Protein AF-A0A1G4TNM0-F1 (afdb_monomer)

pLDDT: mean 85.77, std 13.78, range [38.12, 98.06]

Sequence (198 aa):
MDKIFLDGAESSPVAKNKGANWKVPIIIAYLITASIAATLFYMYINLQTQLSQSAAELNEIKEKVSSIDFEKIQKNQKGLQEDN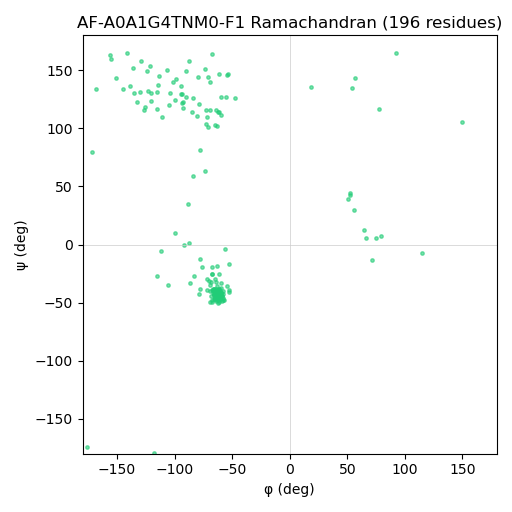MLAKLQHEIEGGVVTNDFVVQKIKLYFLDGKMSGTIDLSAQPELTVKYNGQGKFDIQDRELKGMIEDILKEVSKVYADLPLGRFPSWDKTEFKITVKNYEVATYTNSSLKLKGE

Solvent-accessible surface area (backbone atoms only — not comparable to full-atom values): 11379 Å² total; per-residue (Å²): 132,89,78,92,86,82,89,84,86,86,75,80,87,77,80,80,76,74,77,78,64,73,65,56,63,54,54,52,51,50,52,52,52,51,52,52,51,52,51,53,50,52,52,51,54,52,49,54,49,53,52,53,51,52,51,50,52,49,48,53,51,50,51,55,58,70,68,55,58,61,67,58,51,52,51,49,55,51,51,53,50,52,52,50,52,51,53,50,54,32,56,58,37,36,70,61,38,71,52,89,48,36,30,30,63,40,53,49,77,46,79,53,98,86,29,43,33,36,38,41,29,34,38,61,27,77,82,46,44,78,34,51,75,53,88,42,41,58,78,64,54,69,70,56,54,50,50,56,51,51,53,45,49,52,53,50,50,48,61,59,65,74,44,94,50,92,86,58,68,59,78,52,62,28,39,36,42,31,20,36,87,81,22,69,37,31,40,36,44,67,79,40,79,44,53,68,89,113

Radius of gyration: 49.75 Å; Cα contacts (8 Å, |Δi|>4): 196; chains: 1; bounding box: 108×56×150 Å

Foldseek 3Di:
DDDDDDDDDDDDDDDPDPPDDPVVVVVVVVVVVVVVVVVVVVVVVVVVVVVVVVVVVVVVVVVVVVPDPVVVVVVVVVVVVVVVLQVVLQVCQQQPQDDQFWHQPGKDWDDDPQAIEIEGEIETDPVQVVQDPDLLDGVDDPVVVQVVVVVSVVSSLVSVVPDPPVPHDRPLQYWYFYHYVNRGQWIAHNNDIDGDPD

Secondary structure (DSSP, 8-state):
---------PPP---------THHHHHHHHHHHHHHHHHHHHHHHHHHHHHHHHHHHHHHHHHHHHH--HHHHHHHHHHHHHHHHHHHHHHHHTTT-B-SSEEEEEEEEEEETTEEEEEEEEEEPHHHHTTEEETTEESS-HHHHHHHHHHHHHHHHHHHHHS--TTSPPGGG-EEEEEETTEEEEEEETTEEEETT-

Mean predicted aligned error: 12.86 Å

Structure (mmCIF, N/CA/C/O backbone):
data_AF-A0A1G4TNM0-F1
#
_entry.id   AF-A0A1G4TNM0-F1
#
loop_
_atom_site.group_PDB
_atom_site.id
_atom_site.type_symbol
_atom_site.label_atom_id
_atom_site.label_alt_id
_atom_site.label_comp_id
_atom_site.label_asym_id
_atom_site.label_entity_id
_atom_site.label_seq_id
_atom_site.pdbx_PDB_ins_code
_atom_site.Cartn_x
_atom_site.Cartn_y
_atom_site.Cartn_z
_atom_site.occupancy
_atom_site.B_iso_or_equiv
_atom_site.auth_seq_id
_atom_site.auth_comp_id
_atom_site.auth_asym_id
_atom_site.auth_atom_id
_atom_site.pdbx_PDB_model_num
ATOM 1 N N . MET A 1 1 ? 81.011 -44.723 -122.914 1.00 38.12 1 MET A N 1
ATOM 2 C CA . MET A 1 1 ? 81.278 -43.273 -122.870 1.00 38.12 1 MET A CA 1
ATOM 3 C C . MET A 1 1 ? 80.112 -42.617 -122.159 1.00 38.12 1 MET A C 1
ATOM 5 O O . MET A 1 1 ? 79.001 -42.849 -122.607 1.00 38.12 1 MET A O 1
ATOM 9 N N . ASP A 1 2 ? 80.429 -41.881 -121.085 1.00 40.00 2 ASP A N 1
ATOM 10 C CA . ASP A 1 2 ? 79.750 -40.696 -120.517 1.00 40.00 2 ASP A CA 1
ATOM 11 C C . ASP A 1 2 ? 78.260 -40.782 -120.110 1.00 40.00 2 ASP A C 1
ATOM 13 O O . ASP A 1 2 ? 77.460 -41.379 -120.808 1.00 40.00 2 ASP A O 1
ATOM 17 N N . LYS A 1 3 ? 77.733 -40.165 -119.039 1.00 42.84 3 LYS A N 1
ATOM 18 C CA . LYS A 1 3 ? 78.211 -39.346 -117.904 1.00 42.84 3 LYS A CA 1
ATOM 19 C C . LYS A 1 3 ? 77.028 -39.230 -116.903 1.00 42.84 3 LYS A C 1
ATOM 21 O O . LYS A 1 3 ? 75.906 -38.989 -117.324 1.00 42.84 3 LYS A O 1
ATOM 26 N N . ILE A 1 4 ? 77.311 -39.446 -115.615 1.00 48.91 4 ILE A N 1
ATOM 27 C CA . ILE A 1 4 ? 76.978 -38.679 -114.383 1.00 48.91 4 ILE A CA 1
ATOM 28 C C . ILE A 1 4 ? 75.820 -37.639 -114.412 1.00 48.91 4 ILE A C 1
ATOM 30 O O . ILE A 1 4 ? 75.817 -36.791 -115.297 1.00 48.91 4 ILE A O 1
ATOM 34 N N . PHE A 1 5 ? 74.966 -37.651 -113.361 1.00 45.28 5 PHE A N 1
ATOM 35 C CA . PHE A 1 5 ? 74.454 -36.547 -112.476 1.00 45.28 5 PHE A CA 1
ATOM 36 C C . PHE A 1 5 ? 73.017 -36.872 -111.975 1.00 45.28 5 PHE A C 1
ATOM 38 O O . PHE A 1 5 ? 72.117 -37.026 -112.788 1.00 45.28 5 PHE A O 1
ATOM 45 N N . LEU A 1 6 ? 72.795 -37.273 -110.711 1.00 45.72 6 LEU A N 1
ATOM 46 C CA . LEU A 1 6 ? 72.653 -36.519 -109.437 1.00 45.72 6 LEU A CA 1
ATOM 47 C C . LEU A 1 6 ? 71.291 -35.821 -109.215 1.00 45.72 6 LEU A C 1
ATOM 49 O O . LEU A 1 6 ? 70.960 -34.868 -109.906 1.00 45.72 6 LEU A O 1
ATOM 53 N N . ASP A 1 7 ? 70.620 -36.308 -108.161 1.00 49.44 7 ASP A N 1
ATOM 54 C CA . ASP A 1 7 ? 69.794 -35.643 -107.136 1.00 49.44 7 ASP A CA 1
ATOM 55 C C . ASP A 1 7 ? 68.605 -34.730 -107.481 1.00 49.44 7 ASP A C 1
ATOM 57 O O . ASP A 1 7 ? 68.690 -33.767 -108.236 1.00 49.44 7 ASP A O 1
ATOM 61 N N . GLY A 1 8 ? 67.511 -34.962 -106.746 1.00 42.38 8 GLY A N 1
ATOM 62 C CA . GLY A 1 8 ? 66.361 -34.065 -106.652 1.00 42.38 8 GLY A CA 1
ATOM 63 C C . GLY A 1 8 ? 65.363 -34.516 -105.584 1.00 42.38 8 GLY A C 1
ATOM 64 O O . GLY A 1 8 ? 64.355 -35.136 -105.900 1.00 42.38 8 GLY A O 1
ATOM 65 N N . ALA A 1 9 ? 65.656 -34.222 -104.314 1.00 51.16 9 ALA A N 1
ATOM 66 C CA . ALA A 1 9 ? 64.731 -34.382 -103.194 1.00 51.16 9 ALA A CA 1
ATOM 67 C C . ALA A 1 9 ? 63.631 -33.302 -103.242 1.00 51.16 9 ALA A C 1
ATOM 69 O O . ALA A 1 9 ? 63.917 -32.114 -103.084 1.00 51.16 9 ALA A O 1
ATOM 70 N N . GLU A 1 10 ? 62.371 -33.702 -103.423 1.00 47.69 10 GLU A N 1
ATOM 71 C CA . GLU A 1 10 ? 61.222 -32.811 -103.237 1.00 47.69 10 GLU A CA 1
ATOM 72 C C . GLU A 1 10 ? 60.908 -32.657 -101.743 1.00 47.69 10 GLU A C 1
ATOM 74 O O . GLU A 1 10 ? 60.658 -33.620 -101.018 1.00 47.69 10 GLU A O 1
ATOM 79 N N . SER A 1 11 ? 60.955 -31.409 -101.281 1.00 50.31 11 SER A N 1
ATOM 80 C CA . SER A 1 11 ? 60.668 -30.994 -99.911 1.00 50.31 11 SER A CA 1
ATOM 81 C C . SER A 1 11 ? 59.206 -30.561 -99.769 1.00 50.31 11 SER A C 1
ATOM 83 O O . SER A 1 11 ? 58.667 -29.832 -100.602 1.00 50.31 11 SER A O 1
ATOM 85 N N . SER A 1 12 ? 58.566 -31.008 -98.685 1.00 48.88 12 SER A N 1
ATOM 86 C CA . SER A 1 12 ? 57.203 -30.639 -98.286 1.00 48.88 12 SER A CA 1
ATOM 87 C C . SER A 1 12 ? 57.005 -29.119 -98.166 1.00 48.88 12 SER A C 1
ATOM 89 O O . SER A 1 12 ? 57.904 -28.416 -97.693 1.00 48.88 12 SER A O 1
ATOM 91 N N . PRO A 1 13 ? 55.813 -28.586 -98.496 1.00 49.81 13 PRO A N 1
ATOM 92 C CA . PRO A 1 13 ? 55.550 -27.158 -98.406 1.00 49.81 13 PRO A CA 1
ATOM 93 C C . PRO A 1 13 ? 55.507 -26.701 -96.943 1.00 49.81 13 PRO A C 1
ATOM 95 O O . PRO A 1 13 ? 54.626 -27.067 -96.164 1.00 49.81 13 PRO A O 1
ATOM 98 N N . VAL A 1 14 ? 56.465 -25.848 -96.589 1.00 55.84 14 VAL A N 1
ATOM 99 C CA . VAL A 1 14 ? 56.505 -25.092 -95.336 1.00 55.84 14 VAL A CA 1
ATOM 100 C C . VAL A 1 14 ? 55.290 -24.161 -95.284 1.00 55.84 14 VAL A C 1
ATOM 102 O O . VAL A 1 14 ? 55.170 -23.221 -96.074 1.00 55.84 14 VAL A O 1
ATOM 105 N N . ALA A 1 15 ? 54.381 -24.412 -94.340 1.00 56.53 15 ALA A N 1
ATOM 106 C CA . ALA A 1 15 ? 53.265 -23.524 -94.048 1.00 56.53 15 ALA A CA 1
ATOM 107 C C . ALA A 1 15 ? 53.802 -22.147 -93.619 1.00 56.53 15 ALA A C 1
ATOM 109 O O . ALA A 1 15 ? 54.404 -21.994 -92.555 1.00 56.53 15 ALA A O 1
ATOM 110 N N . LYS A 1 16 ? 53.594 -21.129 -94.462 1.00 51.06 16 LYS A N 1
ATOM 111 C CA . LYS A 1 16 ? 53.912 -19.732 -94.148 1.00 51.06 16 LYS A CA 1
ATOM 112 C C . LYS A 1 16 ? 53.048 -19.273 -92.972 1.00 51.06 16 LYS A C 1
ATOM 114 O O . LYS A 1 16 ? 51.873 -18.952 -93.145 1.00 51.06 16 LYS A O 1
ATOM 119 N N . ASN A 1 17 ? 53.644 -19.229 -91.785 1.00 56.50 17 ASN A N 1
ATOM 120 C CA . ASN A 1 17 ? 53.042 -18.656 -90.590 1.00 56.50 17 ASN A CA 1
ATOM 121 C C . ASN A 1 17 ? 52.862 -17.143 -90.820 1.00 56.50 17 ASN A C 1
ATOM 123 O O . ASN A 1 17 ? 53.833 -16.385 -90.830 1.00 56.50 17 ASN A O 1
ATOM 127 N N . LYS A 1 18 ? 51.630 -16.702 -91.110 1.00 58.16 18 LYS A N 1
ATOM 128 C CA . LYS A 1 18 ? 51.302 -15.275 -91.237 1.00 58.16 18 LYS A CA 1
ATOM 129 C C . LYS A 1 18 ? 51.531 -14.638 -89.866 1.00 58.16 18 LYS A C 1
ATOM 131 O O . LYS A 1 18 ? 50.861 -15.015 -88.911 1.00 58.16 18 LYS A O 1
ATOM 136 N N . GLY A 1 19 ? 52.493 -13.717 -89.772 1.00 56.84 19 GLY A N 1
ATOM 137 C CA . GLY A 1 19 ? 52.890 -13.078 -88.516 1.00 56.84 19 GLY A CA 1
ATOM 138 C C . GLY A 1 19 ? 51.683 -12.595 -87.712 1.00 56.84 19 GLY A C 1
ATOM 139 O O . GLY A 1 19 ? 50.827 -11.879 -88.235 1.00 56.84 19 GLY A O 1
ATOM 140 N N . ALA A 1 20 ? 51.601 -13.026 -86.453 1.00 62.31 20 ALA A N 1
ATOM 141 C CA . ALA A 1 20 ? 50.523 -12.653 -85.550 1.00 62.31 20 ALA A CA 1
ATOM 142 C C . ALA A 1 20 ? 50.429 -11.120 -85.443 1.00 62.31 20 ALA A C 1
ATOM 144 O O . ALA A 1 20 ? 51.416 -10.435 -85.173 1.00 62.31 20 ALA A O 1
ATOM 145 N N . ASN A 1 21 ? 49.235 -10.573 -85.680 1.00 73.94 21 ASN A N 1
ATOM 146 C CA . ASN A 1 21 ? 48.993 -9.134 -85.645 1.00 73.94 21 ASN A CA 1
ATOM 147 C C . ASN A 1 21 ? 49.049 -8.639 -84.191 1.00 73.94 21 ASN A C 1
ATOM 149 O O . ASN A 1 21 ? 48.087 -8.791 -83.441 1.00 73.94 21 ASN A O 1
ATOM 153 N N . TRP A 1 22 ? 50.175 -8.033 -83.810 1.00 75.31 22 TRP A N 1
ATOM 154 C CA . TRP A 1 22 ? 50.478 -7.514 -82.468 1.00 75.31 22 TRP A CA 1
ATOM 155 C C . TRP A 1 22 ? 49.421 -6.550 -81.895 1.00 75.31 22 TRP A C 1
ATOM 157 O O . TRP A 1 22 ? 49.371 -6.337 -80.687 1.00 75.31 22 TRP A O 1
ATOM 167 N N . LYS A 1 23 ? 48.535 -6.003 -82.737 1.00 76.25 23 LYS A N 1
ATOM 168 C CA . LYS A 1 23 ? 47.413 -5.155 -82.311 1.00 76.25 23 LYS A CA 1
ATOM 169 C C . LYS A 1 23 ? 46.318 -5.936 -81.575 1.00 76.25 23 LYS A C 1
ATOM 171 O O . LYS A 1 23 ? 45.683 -5.391 -80.680 1.00 76.25 23 LYS A O 1
ATOM 176 N N . VAL A 1 24 ? 46.109 -7.207 -81.921 1.00 77.62 24 VAL A N 1
ATOM 177 C CA . VAL A 1 24 ? 45.076 -8.069 -81.319 1.00 77.62 24 VAL A CA 1
ATOM 178 C C . VAL A 1 24 ? 45.298 -8.295 -79.813 1.00 77.62 24 VAL A C 1
ATOM 180 O O . VAL A 1 24 ? 44.367 -8.033 -79.053 1.00 77.62 24 VAL A O 1
ATOM 183 N N . PRO A 1 25 ? 46.491 -8.699 -79.326 1.00 80.62 25 PRO A N 1
ATOM 184 C CA . PRO A 1 25 ? 46.715 -8.874 -77.889 1.00 80.62 25 PRO A CA 1
ATOM 185 C C . PRO A 1 25 ? 46.614 -7.564 -77.091 1.00 80.62 25 PRO A C 1
ATOM 187 O O . PRO A 1 25 ? 46.176 -7.597 -75.946 1.00 80.62 25 PRO A O 1
ATOM 190 N N . ILE A 1 26 ? 46.942 -6.410 -77.686 1.00 82.75 26 ILE A N 1
ATOM 191 C CA . ILE A 1 26 ? 46.792 -5.098 -77.029 1.00 82.75 26 ILE A CA 1
ATOM 192 C C . ILE A 1 26 ? 45.316 -4.744 -76.836 1.00 82.75 26 ILE A C 1
ATOM 194 O O . ILE A 1 26 ? 44.927 -4.302 -75.757 1.00 82.75 26 ILE A O 1
ATOM 198 N N . ILE A 1 27 ? 44.485 -4.971 -77.856 1.00 83.00 27 ILE A N 1
ATOM 199 C CA . ILE A 1 27 ? 43.038 -4.741 -77.763 1.00 83.00 27 ILE A CA 1
ATOM 200 C C . ILE A 1 27 ? 42.423 -5.663 -76.701 1.00 83.00 27 ILE A C 1
ATOM 202 O O . ILE A 1 27 ? 41.635 -5.205 -75.879 1.00 83.00 27 ILE A O 1
ATOM 206 N N . ILE A 1 28 ? 42.823 -6.938 -76.665 1.00 82.69 28 ILE A N 1
ATOM 207 C CA . ILE A 1 28 ? 42.358 -7.895 -75.648 1.00 82.69 28 ILE A CA 1
ATOM 208 C C . ILE A 1 28 ? 42.784 -7.452 -74.241 1.00 82.69 28 ILE A C 1
ATOM 210 O O . ILE A 1 28 ? 41.954 -7.435 -73.334 1.00 82.69 28 ILE A O 1
ATOM 214 N N . ALA A 1 29 ? 44.041 -7.038 -74.056 1.00 83.62 29 ALA A N 1
ATOM 215 C CA . ALA A 1 29 ? 44.525 -6.534 -72.772 1.00 83.62 29 ALA A CA 1
ATOM 216 C C . ALA A 1 29 ? 43.741 -5.294 -72.309 1.00 83.62 29 ALA A C 1
ATOM 218 O O . ALA A 1 29 ? 43.381 -5.208 -71.138 1.00 83.62 29 ALA A O 1
ATOM 219 N N . TYR A 1 30 ? 43.416 -4.376 -73.226 1.00 88.56 30 TYR A N 1
ATOM 220 C CA . TYR A 1 30 ? 42.615 -3.186 -72.928 1.00 88.56 30 TYR A CA 1
ATOM 221 C C . TYR A 1 30 ? 41.172 -3.527 -72.527 1.00 88.56 30 TYR A C 1
ATOM 223 O O . TYR A 1 30 ? 40.623 -2.936 -71.601 1.00 88.56 30 TYR A O 1
ATOM 231 N N . LEU A 1 31 ? 40.550 -4.507 -73.186 1.00 86.31 31 LEU A N 1
ATOM 232 C CA . LEU A 1 31 ? 39.198 -4.956 -72.837 1.00 86.31 31 LEU A CA 1
ATOM 233 C C . LEU A 1 31 ? 39.157 -5.639 -71.463 1.00 86.31 31 LEU A C 1
ATOM 235 O O . LEU A 1 31 ? 38.231 -5.400 -70.688 1.00 86.31 31 LEU A O 1
ATOM 239 N N . ILE A 1 32 ? 40.173 -6.441 -71.133 1.00 87.94 32 ILE A N 1
ATOM 240 C CA . ILE A 1 32 ? 40.284 -7.090 -69.819 1.00 87.94 32 ILE A CA 1
ATOM 241 C C . ILE A 1 32 ? 40.458 -6.038 -68.718 1.00 87.94 32 ILE A C 1
ATOM 243 O O . ILE A 1 32 ? 39.745 -6.081 -67.715 1.00 87.94 32 ILE A O 1
ATOM 247 N N . THR A 1 33 ? 41.353 -5.063 -68.898 1.00 85.19 33 THR A N 1
ATOM 248 C CA . THR A 1 33 ? 41.569 -4.012 -67.890 1.00 85.19 33 THR A CA 1
ATOM 249 C C . THR A 1 33 ? 40.352 -3.102 -67.735 1.00 85.19 33 THR A C 1
ATOM 251 O O . THR A 1 33 ? 39.988 -2.783 -66.603 1.00 85.19 33 THR A O 1
ATOM 254 N N . ALA A 1 34 ? 39.664 -2.754 -68.827 1.00 88.44 34 ALA A N 1
ATOM 255 C CA . ALA A 1 34 ? 38.413 -1.997 -68.777 1.00 88.44 34 ALA A CA 1
ATOM 256 C C . ALA A 1 34 ? 37.301 -2.761 -68.034 1.00 88.44 34 ALA A C 1
ATOM 258 O O . ALA A 1 34 ? 36.595 -2.174 -67.214 1.00 88.44 34 ALA A O 1
ATOM 259 N N . SER A 1 35 ? 37.178 -4.076 -68.253 1.00 90.12 35 SER A N 1
ATOM 260 C CA . SER A 1 35 ? 36.208 -4.925 -67.546 1.00 90.12 35 SER A CA 1
ATOM 261 C C . SER A 1 35 ? 36.502 -5.019 -66.045 1.00 90.12 35 SER A C 1
ATOM 263 O O . SER A 1 35 ? 35.580 -4.957 -65.227 1.00 90.12 35 SER A O 1
ATOM 265 N N . ILE A 1 36 ? 37.778 -5.145 -65.663 1.00 90.31 36 ILE A N 1
ATOM 266 C CA . ILE A 1 36 ? 38.198 -5.154 -64.253 1.00 90.31 36 ILE A CA 1
ATOM 267 C C . ILE A 1 36 ? 37.896 -3.795 -63.608 1.00 90.31 36 ILE A C 1
ATOM 269 O O . ILE A 1 36 ? 37.302 -3.748 -62.532 1.00 90.31 36 ILE A O 1
ATOM 273 N N . ALA A 1 37 ? 38.230 -2.690 -64.281 1.00 88.69 37 ALA A N 1
ATOM 274 C CA . ALA A 1 37 ? 37.966 -1.340 -63.786 1.00 88.69 37 ALA A CA 1
ATOM 275 C C . ALA A 1 37 ? 36.464 -1.071 -63.592 1.00 88.69 37 ALA A C 1
ATOM 277 O O . ALA A 1 37 ? 36.066 -0.554 -62.549 1.00 88.69 37 ALA A O 1
ATOM 278 N N . ALA A 1 38 ? 35.621 -1.476 -64.547 1.00 89.06 38 ALA A N 1
ATOM 279 C CA . ALA A 1 38 ? 34.169 -1.345 -64.438 1.00 89.06 38 ALA A CA 1
ATOM 280 C C . ALA A 1 38 ? 33.603 -2.154 -63.259 1.00 89.06 38 ALA A C 1
ATOM 282 O O . ALA A 1 38 ? 32.751 -1.662 -62.520 1.00 89.06 38 ALA A O 1
ATOM 283 N N . THR A 1 39 ? 34.119 -3.368 -63.040 1.00 89.31 39 THR A N 1
ATOM 284 C CA . THR A 1 39 ? 33.709 -4.222 -61.915 1.00 89.31 39 THR A CA 1
ATOM 285 C C . THR A 1 39 ? 34.084 -3.589 -60.573 1.00 89.31 39 THR A C 1
ATOM 287 O O . THR A 1 39 ? 33.246 -3.511 -59.676 1.00 89.31 39 THR A O 1
ATOM 290 N N . LEU A 1 40 ? 35.311 -3.073 -60.444 1.00 90.06 40 LEU A N 1
ATOM 291 C CA . LEU A 1 40 ? 35.766 -2.376 -59.236 1.00 90.06 40 LEU A CA 1
ATOM 292 C C . LEU A 1 40 ? 34.962 -1.097 -58.972 1.00 90.06 40 LEU A C 1
ATOM 294 O O . LEU A 1 40 ? 34.618 -0.814 -57.827 1.00 90.06 40 LEU A O 1
ATOM 298 N N . PHE A 1 41 ? 34.616 -0.348 -60.021 1.00 91.88 41 PHE A N 1
ATOM 299 C CA . PHE A 1 41 ? 33.791 0.852 -59.902 1.00 91.88 41 PHE A CA 1
ATOM 300 C C . PHE A 1 41 ? 32.361 0.530 -59.449 1.00 91.88 41 PHE A C 1
ATOM 302 O O . PHE A 1 41 ? 31.837 1.183 -58.547 1.00 91.88 41 PHE A O 1
ATOM 309 N N . TYR A 1 42 ? 31.747 -0.518 -60.006 1.00 92.62 42 TYR A N 1
ATOM 310 C CA . TYR A 1 42 ? 30.433 -0.988 -59.563 1.00 92.62 42 TYR A CA 1
ATOM 311 C C . TYR A 1 42 ? 30.459 -1.459 -58.102 1.00 92.62 42 TYR A C 1
ATOM 313 O O . TYR A 1 42 ? 29.592 -1.082 -57.314 1.00 92.62 42 TYR A O 1
ATOM 321 N N . MET A 1 43 ? 31.485 -2.225 -57.713 1.00 91.19 43 MET A N 1
ATOM 322 C CA . MET A 1 43 ? 31.686 -2.639 -56.320 1.00 91.19 43 MET A CA 1
ATOM 323 C C . MET A 1 43 ? 31.839 -1.434 -55.387 1.00 91.19 43 MET A C 1
ATOM 325 O O . MET A 1 43 ? 31.237 -1.420 -54.316 1.00 91.19 43 MET A O 1
ATOM 329 N N . TYR A 1 44 ? 32.585 -0.408 -55.801 1.00 92.69 44 TYR A N 1
ATOM 330 C CA . TYR A 1 44 ? 32.746 0.826 -55.035 1.00 92.69 44 TYR A CA 1
ATOM 331 C C . TYR A 1 44 ? 31.414 1.566 -54.832 1.00 92.69 44 TYR A C 1
ATOM 333 O O . TYR A 1 44 ? 31.093 1.925 -53.701 1.00 92.69 44 TYR A O 1
ATOM 341 N N . ILE A 1 45 ? 30.602 1.741 -55.883 1.00 93.44 45 ILE A N 1
ATOM 342 C CA . ILE A 1 45 ? 29.275 2.376 -55.771 1.00 93.44 45 ILE A CA 1
ATOM 343 C C . ILE A 1 45 ? 28.351 1.567 -54.856 1.00 93.44 45 ILE A C 1
ATOM 345 O O . ILE A 1 45 ? 27.658 2.136 -54.009 1.00 93.44 45 ILE A O 1
ATOM 349 N N . ASN A 1 46 ? 28.338 0.242 -55.009 1.00 93.56 46 ASN A N 1
ATOM 350 C CA . ASN A 1 46 ? 27.499 -0.624 -54.190 1.00 93.56 46 ASN A CA 1
ATOM 351 C C . ASN A 1 46 ? 27.911 -0.560 -52.709 1.00 93.56 46 ASN A C 1
ATOM 353 O O . ASN A 1 46 ? 27.055 -0.433 -51.839 1.00 93.56 46 ASN A O 1
ATOM 357 N N . LEU A 1 47 ? 29.217 -0.547 -52.423 1.00 91.50 47 LEU A N 1
ATOM 358 C CA . LEU A 1 47 ? 29.739 -0.383 -51.067 1.00 91.50 47 LEU A CA 1
ATOM 359 C C . LEU A 1 47 ? 29.368 0.982 -50.469 1.00 91.50 47 LEU A C 1
ATOM 361 O O . LEU A 1 47 ? 28.926 1.043 -49.327 1.00 91.50 47 LEU A O 1
ATOM 365 N N . GLN A 1 48 ? 29.493 2.069 -51.237 1.00 92.88 48 GLN A N 1
ATOM 366 C CA . GLN A 1 48 ? 29.082 3.412 -50.801 1.00 92.88 48 GLN A CA 1
ATOM 367 C C . GLN A 1 48 ? 27.583 3.482 -50.490 1.00 92.88 48 GLN A C 1
ATOM 369 O O . GLN A 1 48 ? 27.164 4.119 -49.521 1.00 92.88 48 GLN A O 1
ATOM 374 N N . THR A 1 49 ? 26.772 2.786 -51.286 1.00 92.62 49 THR A N 1
ATOM 375 C CA . THR A 1 49 ? 25.322 2.716 -51.096 1.00 92.62 49 THR A CA 1
ATOM 376 C C . THR A 1 49 ? 24.978 1.945 -49.821 1.00 92.62 49 THR A C 1
ATOM 378 O O . THR A 1 49 ? 24.223 2.450 -48.994 1.00 92.62 49 THR A O 1
ATOM 381 N N . GLN A 1 50 ? 25.587 0.775 -49.607 1.00 90.44 50 GLN A N 1
ATOM 382 C CA . GLN A 1 50 ? 25.408 -0.021 -48.384 1.00 90.44 50 GLN A CA 1
ATOM 383 C C . GLN A 1 50 ? 25.881 0.721 -47.128 1.00 90.44 50 GLN A C 1
ATOM 385 O O . GLN A 1 50 ? 25.218 0.670 -46.091 1.00 90.44 50 GLN A O 1
ATOM 390 N N . LEU A 1 51 ? 27.000 1.446 -47.219 1.00 91.25 51 LEU A N 1
ATOM 391 C CA . LEU A 1 51 ? 27.515 2.271 -46.127 1.00 91.25 51 LEU A CA 1
ATOM 392 C C . LEU A 1 51 ? 26.535 3.398 -45.773 1.00 91.25 51 LEU A C 1
ATOM 394 O O . LEU A 1 51 ? 26.257 3.628 -44.599 1.00 91.25 51 LEU A O 1
ATOM 398 N N . SER A 1 52 ? 25.978 4.068 -46.785 1.00 90.81 52 SER A N 1
ATOM 399 C CA . SER A 1 52 ? 25.009 5.154 -46.600 1.00 90.81 52 SER A CA 1
ATOM 400 C C . SER A 1 52 ? 23.694 4.653 -46.000 1.00 90.81 52 SER A C 1
ATOM 402 O O . SER A 1 52 ? 23.154 5.286 -45.096 1.00 90.81 52 SER A O 1
ATOM 404 N N . GLN A 1 53 ? 23.204 3.495 -46.454 1.00 92.88 53 GLN A N 1
ATOM 405 C CA . GLN A 1 53 ? 22.023 2.837 -45.886 1.00 92.88 53 GLN A CA 1
ATOM 406 C C . GLN A 1 53 ? 22.256 2.440 -44.425 1.00 92.88 53 GLN A C 1
ATOM 408 O O . GLN A 1 53 ? 21.455 2.789 -43.564 1.00 92.88 53 GLN A O 1
ATOM 413 N N . SER A 1 54 ? 23.401 1.822 -44.123 1.00 88.12 54 SER A N 1
ATOM 414 C CA . SER A 1 54 ? 23.760 1.441 -42.749 1.00 88.12 54 SER A CA 1
ATOM 415 C C . SER A 1 54 ? 23.884 2.661 -41.829 1.00 88.12 54 SER A C 1
ATOM 417 O O . SER A 1 54 ? 23.457 2.624 -40.678 1.00 88.12 54 SER A O 1
ATOM 419 N N . ALA A 1 55 ? 24.442 3.772 -42.323 1.00 91.69 55 ALA A N 1
ATOM 420 C CA . ALA A 1 55 ? 24.528 5.022 -41.570 1.00 91.69 55 ALA A CA 1
ATOM 421 C C . ALA A 1 55 ? 23.143 5.639 -41.301 1.00 91.69 55 ALA A C 1
ATOM 423 O O . ALA A 1 55 ? 22.908 6.162 -40.210 1.00 91.69 55 ALA A O 1
ATOM 424 N N . ALA A 1 56 ? 22.222 5.563 -42.267 1.00 92.31 56 ALA A N 1
ATOM 425 C CA . ALA A 1 56 ? 20.848 6.027 -42.101 1.00 92.31 56 ALA A CA 1
ATOM 426 C C . ALA A 1 56 ? 20.083 5.184 -41.067 1.00 92.31 56 ALA A C 1
ATOM 428 O O . ALA A 1 56 ? 19.487 5.750 -40.153 1.00 92.31 56 ALA A O 1
ATOM 429 N N . GLU A 1 57 ? 20.172 3.854 -41.146 1.00 92.06 57 GLU A N 1
ATOM 430 C CA . GLU A 1 57 ? 19.565 2.941 -40.167 1.00 92.06 57 GLU A CA 1
ATOM 431 C C . GLU A 1 57 ? 20.131 3.158 -38.757 1.00 92.06 57 GLU A C 1
ATOM 433 O O . GLU A 1 57 ? 19.379 3.197 -37.784 1.00 92.06 57 GLU A O 1
ATOM 438 N N . LEU A 1 58 ? 21.446 3.369 -38.626 1.00 88.25 58 LEU A N 1
ATOM 439 C CA . LEU A 1 58 ? 22.068 3.689 -37.338 1.00 88.25 58 LEU A CA 1
ATOM 440 C C . LEU A 1 58 ? 21.560 5.008 -36.757 1.00 88.25 58 LEU A C 1
ATOM 442 O O . LEU A 1 58 ? 21.326 5.087 -35.551 1.00 88.25 58 LEU A O 1
ATOM 446 N N . ASN A 1 59 ? 21.381 6.034 -37.590 1.00 90.25 59 ASN A N 1
ATOM 447 C CA . ASN A 1 59 ? 20.812 7.302 -37.143 1.00 90.25 59 ASN A CA 1
ATOM 448 C C . ASN A 1 59 ? 19.351 7.134 -36.711 1.00 90.25 59 ASN A C 1
ATOM 450 O O . ASN A 1 59 ? 18.989 7.622 -35.644 1.00 90.25 59 ASN A O 1
ATOM 454 N N . GLU A 1 60 ? 18.545 6.378 -37.458 1.00 91.00 60 GLU A N 1
ATOM 455 C CA . GLU A 1 60 ? 17.154 6.094 -37.092 1.00 91.00 60 GLU A CA 1
ATOM 456 C C . GLU A 1 60 ? 17.058 5.304 -35.774 1.00 91.00 60 GLU A C 1
ATOM 458 O O . GLU A 1 60 ? 16.260 5.635 -34.895 1.00 91.00 60 GLU A O 1
ATOM 463 N N . ILE A 1 61 ? 17.898 4.280 -35.590 1.00 87.31 61 ILE A N 1
ATOM 464 C CA . ILE A 1 61 ? 17.978 3.520 -34.334 1.00 87.31 61 ILE A CA 1
ATOM 465 C C . ILE A 1 61 ? 18.402 4.438 -33.188 1.00 87.31 61 ILE A C 1
ATOM 467 O O . ILE A 1 61 ? 17.810 4.386 -32.110 1.00 87.31 61 ILE A O 1
ATOM 471 N N . LYS A 1 62 ? 19.402 5.296 -33.406 1.00 88.50 62 LYS A N 1
ATOM 472 C CA . LYS A 1 62 ? 19.878 6.248 -32.399 1.00 88.50 62 LYS A CA 1
ATOM 473 C C . LYS A 1 62 ? 18.781 7.229 -31.993 1.00 88.50 62 LYS A C 1
ATOM 475 O O . LYS A 1 62 ? 18.603 7.455 -30.798 1.00 88.50 62 LYS A O 1
ATOM 480 N N . GLU A 1 63 ? 18.026 7.763 -32.949 1.00 89.31 63 GLU A N 1
ATOM 481 C CA . GLU A 1 63 ? 16.880 8.633 -32.679 1.00 89.31 63 GLU A CA 1
ATOM 482 C C . GLU A 1 63 ? 15.809 7.898 -31.871 1.00 89.31 63 GLU A C 1
ATOM 484 O O . GLU A 1 63 ? 15.418 8.375 -30.802 1.00 89.31 63 GLU A O 1
ATOM 489 N N . LYS A 1 64 ? 15.414 6.690 -32.296 1.00 86.88 64 LYS A N 1
ATOM 490 C CA . LYS A 1 64 ? 14.448 5.859 -31.561 1.00 86.88 64 LYS A CA 1
ATOM 491 C C . LYS A 1 64 ? 14.907 5.583 -30.133 1.00 86.88 64 LYS A C 1
ATOM 493 O O . LYS A 1 64 ? 14.133 5.804 -29.210 1.00 86.88 64 LYS A O 1
ATOM 498 N N . VAL A 1 65 ? 16.157 5.175 -29.924 1.00 84.94 65 VAL A N 1
ATOM 499 C CA . VAL A 1 65 ? 16.705 4.917 -28.581 1.00 84.94 65 VAL A CA 1
ATOM 500 C C . VAL A 1 65 ? 16.754 6.194 -27.743 1.00 84.94 65 VAL A C 1
ATOM 502 O O . VAL A 1 65 ? 16.388 6.157 -26.574 1.00 84.94 65 VAL A O 1
ATOM 505 N N . SER A 1 66 ? 17.140 7.331 -28.328 1.00 83.69 66 SER A N 1
ATOM 506 C CA . SER A 1 66 ? 17.168 8.617 -27.618 1.00 83.69 66 SER A CA 1
ATOM 507 C C . SER A 1 66 ? 15.778 9.141 -27.245 1.00 83.69 66 SER A C 1
ATOM 509 O O . SER A 1 66 ? 15.641 9.873 -26.270 1.00 83.69 66 SER A O 1
ATOM 511 N N . SER A 1 67 ? 14.744 8.741 -27.991 1.00 85.88 67 SER A N 1
ATOM 512 C CA . SER A 1 67 ? 13.349 9.084 -27.698 1.00 85.88 67 SER A CA 1
ATOM 513 C C . SER A 1 67 ? 12.738 8.243 -26.570 1.00 85.88 67 SER A C 1
ATOM 515 O O . SER A 1 67 ? 11.666 8.580 -26.061 1.00 85.88 67 SER A O 1
ATOM 517 N N . ILE A 1 68 ? 13.404 7.155 -26.162 1.00 87.44 68 ILE A N 1
ATOM 518 C CA . ILE A 1 68 ? 12.964 6.326 -25.043 1.00 87.44 68 ILE A CA 1
ATOM 519 C C . ILE A 1 68 ? 13.400 6.990 -23.739 1.00 87.44 68 ILE A C 1
ATOM 521 O O . ILE A 1 68 ? 14.573 7.000 -23.368 1.00 87.44 68 ILE A O 1
ATOM 525 N N . ASP A 1 69 ? 12.416 7.484 -23.000 1.00 89.00 69 ASP A N 1
ATOM 526 C CA . ASP A 1 69 ? 12.599 7.973 -21.639 1.00 89.00 69 ASP A CA 1
ATOM 527 C C . ASP A 1 69 ? 12.687 6.785 -20.662 1.00 89.00 69 ASP A C 1
ATOM 529 O O . ASP A 1 69 ? 11.703 6.359 -20.043 1.00 89.00 69 ASP A O 1
ATOM 533 N N . PHE A 1 70 ? 13.881 6.194 -20.574 1.00 87.31 70 PHE A N 1
ATOM 534 C CA . PHE A 1 70 ? 14.154 5.063 -19.685 1.00 87.31 70 PHE A CA 1
ATOM 535 C C . PHE A 1 70 ? 13.909 5.405 -18.211 1.00 87.31 70 PHE A C 1
ATOM 537 O O . PHE A 1 70 ? 13.459 4.538 -17.460 1.00 87.31 70 PHE A O 1
ATOM 544 N N . GLU A 1 71 ? 14.145 6.652 -17.795 1.00 86.94 71 GLU A N 1
ATOM 545 C CA . GLU A 1 71 ? 13.891 7.097 -16.422 1.00 86.94 71 GLU A CA 1
ATOM 546 C C . GLU A 1 71 ? 12.396 7.056 -16.101 1.00 86.94 71 GLU A C 1
ATOM 548 O O . GLU A 1 71 ? 11.990 6.515 -15.068 1.00 86.94 71 GLU A O 1
ATOM 553 N N . LYS A 1 72 ? 11.552 7.546 -17.014 1.00 88.31 72 LYS A N 1
ATOM 554 C CA . LYS A 1 72 ? 10.095 7.462 -16.876 1.00 88.31 72 LYS A CA 1
ATOM 555 C C . LYS A 1 72 ? 9.602 6.021 -16.861 1.00 88.31 72 LYS A C 1
ATOM 557 O O . LYS A 1 72 ? 8.735 5.696 -16.051 1.00 88.31 72 LYS A O 1
ATOM 562 N N . ILE A 1 73 ? 10.146 5.148 -17.710 1.00 88.88 73 ILE A N 1
ATOM 563 C CA . ILE A 1 73 ? 9.781 3.722 -17.717 1.00 88.88 73 ILE A CA 1
ATOM 564 C C . ILE A 1 73 ? 10.132 3.073 -16.375 1.00 88.88 73 ILE A C 1
ATOM 566 O O . ILE A 1 73 ? 9.278 2.418 -15.778 1.00 88.88 73 ILE A O 1
ATOM 570 N N . GLN A 1 74 ? 11.343 3.297 -15.861 1.00 87.38 74 GLN A N 1
ATOM 571 C CA . GLN A 1 74 ? 11.761 2.760 -14.564 1.00 87.38 74 GLN A CA 1
ATOM 572 C C . GLN A 1 74 ? 10.918 3.315 -13.412 1.00 87.38 74 GLN A C 1
ATOM 574 O O . GLN A 1 74 ? 10.500 2.562 -12.529 1.00 87.38 74 GLN A O 1
ATOM 579 N N . LYS A 1 75 ? 10.610 4.618 -13.431 1.00 85.56 75 LYS A N 1
ATOM 580 C CA . LYS A 1 75 ? 9.738 5.252 -12.436 1.00 85.56 75 LYS A CA 1
ATOM 581 C C . LYS A 1 75 ? 8.332 4.652 -12.460 1.00 85.56 75 LYS A C 1
ATOM 583 O O . LYS A 1 75 ? 7.802 4.317 -11.404 1.00 85.56 75 LYS A O 1
ATOM 588 N N . ASN A 1 76 ? 7.752 4.470 -13.645 1.00 87.19 76 ASN A N 1
ATOM 589 C CA . ASN A 1 76 ? 6.434 3.858 -13.804 1.00 87.19 76 ASN A CA 1
ATOM 590 C C . ASN A 1 76 ? 6.434 2.399 -13.342 1.00 87.19 76 ASN A C 1
ATOM 592 O O . ASN A 1 76 ? 5.524 1.983 -12.635 1.00 87.19 76 ASN A O 1
ATOM 596 N N . GLN A 1 77 ? 7.469 1.632 -13.691 1.00 88.06 77 GLN A N 1
ATOM 597 C CA . GLN A 1 77 ? 7.619 0.252 -13.236 1.00 88.06 77 GLN A CA 1
ATOM 598 C C . GLN A 1 77 ? 7.685 0.176 -11.707 1.00 88.06 77 GLN A C 1
ATOM 600 O O . GLN A 1 77 ? 7.038 -0.683 -11.110 1.00 88.06 77 GLN A O 1
ATOM 605 N N . LYS A 1 78 ? 8.436 1.079 -11.066 1.00 83.12 78 LYS A N 1
ATOM 606 C CA . LYS A 1 78 ? 8.514 1.154 -9.604 1.00 83.12 78 LYS A CA 1
ATOM 607 C C . LYS A 1 78 ? 7.158 1.500 -8.982 1.00 83.12 78 LYS A C 1
ATOM 609 O O . LYS A 1 78 ? 6.742 0.797 -8.068 1.00 83.12 78 LYS A O 1
ATOM 614 N N . GLY A 1 79 ? 6.458 2.507 -9.511 1.00 83.00 79 GLY A N 1
ATOM 615 C CA . GLY A 1 79 ? 5.121 2.880 -9.033 1.00 83.00 79 GLY A CA 1
ATOM 616 C C . GLY A 1 79 ? 4.115 1.731 -9.147 1.00 83.00 79 GLY A C 1
ATOM 617 O O . GLY A 1 79 ? 3.437 1.407 -8.182 1.00 83.00 79 GLY A O 1
ATOM 618 N N . LEU A 1 80 ? 4.105 1.019 -10.279 1.00 86.62 80 LEU A N 1
ATOM 619 C CA . LEU A 1 80 ? 3.234 -0.145 -10.476 1.00 86.62 80 LEU A CA 1
ATOM 620 C C . LEU A 1 80 ? 3.537 -1.296 -9.506 1.00 86.62 80 LEU A C 1
ATOM 622 O O . LEU A 1 80 ? 2.621 -1.997 -9.081 1.00 86.62 80 LEU A O 1
ATOM 626 N N . GLN A 1 81 ? 4.808 -1.518 -9.161 1.00 85.25 81 GLN A N 1
ATOM 627 C CA . GLN A 1 81 ? 5.174 -2.514 -8.151 1.00 85.25 81 GLN A CA 1
ATOM 628 C C . GLN A 1 81 ? 4.660 -2.125 -6.762 1.00 85.25 81 GLN A C 1
ATOM 630 O O . GLN A 1 81 ? 4.155 -2.986 -6.044 1.00 85.25 81 GLN A O 1
ATOM 635 N N . GLU A 1 82 ? 4.780 -0.849 -6.391 1.00 83.38 82 GLU A N 1
ATOM 636 C CA . GLU A 1 82 ? 4.292 -0.323 -5.112 1.00 83.38 82 GLU A CA 1
ATOM 637 C C . GLU A 1 82 ? 2.763 -0.435 -5.014 1.00 83.38 82 GLU A C 1
ATOM 639 O O . GLU A 1 82 ? 2.258 -0.978 -4.030 1.00 83.38 82 GLU A O 1
ATOM 644 N N . ASP A 1 83 ? 2.039 -0.043 -6.066 1.00 85.94 83 ASP A N 1
ATOM 645 C CA . ASP A 1 83 ? 0.578 -0.157 -6.141 1.00 85.94 83 ASP A CA 1
ATOM 646 C C . ASP A 1 83 ? 0.106 -1.617 -6.070 1.00 85.94 83 ASP A C 1
ATOM 648 O O . ASP A 1 83 ? -0.862 -1.931 -5.376 1.00 85.94 83 ASP A O 1
ATOM 652 N N . ASN A 1 84 ? 0.798 -2.538 -6.750 1.00 88.56 84 ASN A N 1
ATOM 653 C CA . ASN A 1 84 ? 0.468 -3.964 -6.709 1.00 88.56 84 ASN A CA 1
ATOM 654 C C . ASN A 1 84 ? 0.666 -4.549 -5.301 1.00 88.56 84 ASN A C 1
ATOM 656 O O . ASN A 1 84 ? -0.194 -5.272 -4.801 1.00 88.56 84 ASN A O 1
ATOM 660 N N . MET A 1 85 ? 1.769 -4.194 -4.636 1.00 86.38 85 MET A N 1
ATOM 661 C CA . MET A 1 85 ? 2.036 -4.623 -3.263 1.00 86.38 85 MET A CA 1
ATOM 662 C C . MET A 1 85 ? 1.008 -4.050 -2.276 1.00 86.38 85 MET A C 1
ATOM 664 O O . MET A 1 85 ? 0.533 -4.794 -1.420 1.00 86.38 85 MET A O 1
ATOM 668 N N . LEU A 1 86 ? 0.607 -2.779 -2.422 1.00 88.62 86 LEU A N 1
ATOM 669 C CA . LEU A 1 86 ? -0.489 -2.191 -1.641 1.00 88.62 86 LEU A CA 1
ATOM 670 C C . LEU A 1 86 ? -1.808 -2.929 -1.870 1.00 88.62 86 LEU A C 1
ATOM 672 O O . LEU A 1 86 ? -2.490 -3.271 -0.909 1.00 88.62 86 LEU A O 1
ATOM 676 N N . ALA A 1 87 ? -2.161 -3.202 -3.128 1.00 90.75 87 ALA A N 1
ATOM 677 C CA . ALA A 1 87 ? -3.390 -3.910 -3.467 1.00 90.75 87 ALA A CA 1
ATOM 678 C C . ALA A 1 87 ? -3.411 -5.329 -2.883 1.00 90.75 87 ALA A C 1
ATOM 680 O O . ALA A 1 87 ? -4.434 -5.759 -2.354 1.00 90.75 87 ALA A O 1
ATOM 681 N N . LYS A 1 88 ? -2.275 -6.036 -2.925 1.00 89.81 88 LYS A N 1
ATOM 682 C CA . LYS A 1 88 ? -2.131 -7.359 -2.312 1.00 89.81 88 LYS A CA 1
ATOM 683 C C . LYS A 1 88 ? -2.294 -7.299 -0.791 1.00 89.81 88 LYS A C 1
ATOM 685 O O . LYS A 1 88 ? -3.075 -8.071 -0.248 1.00 89.81 88 LYS A O 1
ATOM 690 N N . LEU A 1 89 ? -1.612 -6.364 -0.126 1.00 90.00 89 LEU A N 1
ATOM 691 C CA . LEU A 1 89 ? -1.739 -6.145 1.319 1.00 90.00 89 LEU A CA 1
ATOM 692 C C . LEU A 1 89 ? -3.188 -5.826 1.708 1.00 90.00 89 LEU A C 1
ATOM 694 O O . LEU A 1 89 ? -3.717 -6.408 2.650 1.00 90.00 89 LEU A O 1
ATOM 698 N N . GLN A 1 90 ? -3.844 -4.930 0.964 1.00 94.00 90 GLN A N 1
ATOM 699 C CA . GLN A 1 90 ? -5.252 -4.619 1.190 1.00 94.00 90 GLN A CA 1
ATOM 700 C C . GLN A 1 90 ? -6.116 -5.873 1.075 1.00 94.00 90 GLN A C 1
ATOM 702 O O . GLN A 1 90 ? -6.910 -6.146 1.966 1.00 94.00 90 GLN A O 1
ATOM 707 N N . HIS A 1 91 ? -5.921 -6.661 0.019 1.00 93.44 91 HIS A N 1
ATOM 708 C CA . HIS A 1 91 ? -6.700 -7.870 -0.216 1.00 93.44 91 HIS A CA 1
ATOM 709 C C . HIS A 1 91 ? -6.507 -8.942 0.866 1.00 93.44 91 HIS A C 1
ATOM 711 O O . HIS A 1 91 ? -7.472 -9.595 1.240 1.00 93.44 91 HIS A O 1
ATOM 717 N N . GLU A 1 92 ? -5.289 -9.119 1.383 1.00 91.88 92 GLU A N 1
ATOM 718 C CA . GLU A 1 92 ? -5.018 -10.078 2.464 1.00 91.88 92 GLU A CA 1
ATOM 719 C C . GLU A 1 92 ? -5.660 -9.660 3.795 1.00 91.88 92 GLU A C 1
ATOM 721 O O . GLU A 1 92 ? -6.074 -10.513 4.581 1.00 91.88 92 GLU A O 1
ATOM 726 N N . ILE A 1 93 ? -5.774 -8.353 4.046 1.00 94.69 93 ILE A N 1
ATOM 727 C CA . ILE A 1 93 ? -6.403 -7.826 5.259 1.00 94.69 93 ILE A CA 1
ATOM 728 C C . ILE A 1 93 ? -7.937 -7.873 5.164 1.00 94.69 93 ILE A C 1
ATOM 730 O O . ILE A 1 93 ? -8.604 -8.225 6.140 1.00 94.69 93 ILE A O 1
ATOM 734 N N . GLU A 1 94 ? -8.504 -7.505 4.013 1.00 95.56 94 GLU A N 1
ATOM 735 C CA . GLU A 1 94 ? -9.953 -7.425 3.796 1.00 95.56 94 GLU A CA 1
ATOM 736 C C . GLU A 1 94 ? -10.639 -8.783 3.983 1.00 95.56 94 GLU A C 1
ATOM 738 O O . GLU A 1 94 ? -10.431 -9.728 3.230 1.00 95.56 94 GLU A O 1
ATOM 743 N N . GLY A 1 95 ? -11.478 -8.888 5.013 1.00 90.81 95 GLY A N 1
ATOM 744 C CA . GLY A 1 95 ? -12.184 -10.112 5.394 1.00 90.81 95 GLY A CA 1
ATOM 745 C C . GLY A 1 95 ? -11.296 -11.201 6.009 1.00 90.81 95 GLY A C 1
ATOM 746 O O . GLY A 1 95 ? -11.834 -12.134 6.602 1.00 90.81 95 GLY A O 1
ATOM 747 N N . GLY A 1 96 ? -9.969 -11.088 5.898 1.00 90.69 96 GLY A N 1
ATOM 748 C CA . GLY A 1 96 ? -9.003 -12.032 6.461 1.00 90.69 96 GLY A CA 1
ATOM 749 C C . GLY A 1 96 ? -8.630 -11.734 7.913 1.00 90.69 96 GLY A C 1
ATOM 750 O O . GLY A 1 96 ? -8.403 -12.660 8.691 1.00 90.69 96 GLY A O 1
ATOM 751 N N . VAL A 1 97 ? -8.600 -10.455 8.303 1.00 95.88 97 VAL A N 1
ATOM 752 C CA . VAL A 1 97 ? -8.241 -10.041 9.667 1.00 95.88 97 VAL A CA 1
ATOM 753 C C . VAL A 1 97 ? -9.488 -9.904 10.536 1.00 95.88 97 VAL A C 1
ATOM 755 O O . VAL A 1 97 ? -10.365 -9.071 10.279 1.00 95.88 97 VAL A O 1
ATOM 758 N N . VAL A 1 98 ? -9.549 -10.738 11.576 1.00 96.44 98 VAL A N 1
ATOM 759 C CA . VAL A 1 98 ? -10.720 -10.921 12.439 1.00 96.44 98 VAL A CA 1
ATOM 760 C C . VAL A 1 98 ? -10.304 -11.026 13.904 1.00 96.44 98 VAL A C 1
ATOM 762 O O . VAL A 1 98 ? -9.378 -11.760 14.240 1.00 96.44 98 VAL A O 1
ATOM 765 N N . THR A 1 99 ? -11.037 -10.341 14.776 1.00 96.94 99 THR A N 1
ATOM 766 C CA . THR A 1 99 ? -11.048 -10.550 16.228 1.00 96.94 99 THR A CA 1
ATOM 767 C C . THR A 1 99 ? -12.449 -10.964 16.685 1.00 96.94 99 THR A C 1
ATOM 769 O O . THR A 1 99 ? -13.376 -11.069 15.878 1.00 96.94 99 THR A O 1
ATOM 772 N N . ASN A 1 100 ? -12.621 -11.187 17.990 1.00 96.25 100 ASN A N 1
ATOM 773 C CA . ASN A 1 100 ? -13.932 -11.475 18.581 1.00 96.25 100 ASN A CA 1
ATOM 774 C C . ASN A 1 100 ? -14.934 -10.323 18.386 1.00 96.25 100 ASN A C 1
ATOM 776 O O . ASN A 1 100 ? -16.139 -10.559 18.361 1.00 96.25 100 ASN A O 1
ATOM 780 N N . ASP A 1 101 ? -14.434 -9.097 18.216 1.00 97.12 101 ASP A N 1
ATOM 781 C CA . ASP A 1 101 ? -15.237 -7.875 18.204 1.00 97.12 101 ASP A CA 1
ATOM 782 C C . ASP A 1 101 ? -15.407 -7.287 16.802 1.00 97.12 101 ASP A C 1
ATOM 784 O O . ASP A 1 101 ? -16.471 -6.755 16.475 1.00 97.12 101 ASP A O 1
ATOM 788 N N . PHE A 1 102 ? -14.383 -7.403 15.951 1.00 98.00 102 PHE A N 1
ATOM 789 C CA . PHE A 1 102 ? -14.356 -6.773 14.635 1.00 98.00 102 PHE A CA 1
ATOM 790 C C . PHE A 1 102 ? -13.837 -7.698 13.529 1.00 98.00 102 PHE A C 1
ATOM 792 O O . PHE A 1 102 ? -13.009 -8.579 13.732 1.00 98.00 102 PHE A O 1
ATOM 799 N N . VAL A 1 103 ? -14.307 -7.436 12.315 1.00 97.62 103 VAL A N 1
ATOM 800 C CA . VAL A 1 103 ? -13.727 -7.874 11.041 1.00 97.62 103 VAL A CA 1
ATOM 801 C C . VAL A 1 103 ? -13.257 -6.630 10.310 1.00 97.62 103 VAL A C 1
ATOM 803 O O . VAL A 1 103 ? -13.998 -5.644 10.246 1.00 97.62 103 VAL A O 1
ATOM 806 N N . VAL A 1 104 ? -12.076 -6.673 9.697 1.00 97.88 104 VAL A N 1
ATOM 807 C CA . VAL A 1 104 ? -11.712 -5.644 8.718 1.00 97.88 104 VAL A CA 1
ATOM 808 C C . VAL A 1 104 ? -12.523 -5.882 7.451 1.00 97.88 104 VAL A C 1
ATOM 810 O O . VAL A 1 104 ? -12.249 -6.796 6.683 1.00 97.88 104 VAL A O 1
ATOM 813 N N . GLN A 1 105 ? -13.554 -5.072 7.231 1.00 97.06 105 GLN A N 1
ATOM 814 C CA . GLN A 1 105 ? -14.434 -5.209 6.073 1.00 97.06 105 GLN A CA 1
ATOM 815 C C . GLN A 1 105 ? -13.794 -4.634 4.813 1.00 97.06 105 GLN A C 1
ATOM 817 O O . GLN A 1 105 ? -13.992 -5.158 3.715 1.00 97.06 105 GLN A O 1
ATOM 822 N N . LYS A 1 106 ? -13.085 -3.516 4.971 1.00 96.75 106 LYS A N 1
ATOM 823 C CA . LYS A 1 106 ? -12.434 -2.807 3.878 1.00 96.75 106 LYS A CA 1
ATOM 824 C C . LYS A 1 106 ? -11.201 -2.085 4.389 1.00 96.75 106 LYS A C 1
ATOM 826 O O . LYS A 1 106 ? -11.234 -1.503 5.471 1.00 96.75 106 LYS A O 1
ATOM 831 N N . ILE A 1 107 ? -10.148 -2.036 3.585 1.00 95.75 107 ILE A N 1
ATOM 832 C CA . ILE A 1 107 ? -8.991 -1.195 3.867 1.00 95.75 107 ILE A CA 1
ATOM 833 C C . ILE A 1 107 ? -8.546 -0.467 2.606 1.00 95.75 107 ILE A C 1
ATOM 835 O O . ILE A 1 107 ? -8.383 -1.038 1.533 1.00 95.75 107 ILE A O 1
ATOM 839 N N . LYS A 1 108 ? -8.355 0.842 2.732 1.00 94.44 108 LYS A N 1
ATOM 840 C CA . LYS A 1 108 ? -7.819 1.678 1.664 1.00 94.44 108 LYS A CA 1
ATOM 841 C C . LYS A 1 108 ? -6.485 2.227 2.118 1.00 94.44 108 LYS A C 1
ATOM 843 O O . LYS A 1 108 ? -6.456 3.007 3.064 1.00 94.44 108 LYS A O 1
ATOM 848 N N . LEU A 1 109 ? -5.418 1.859 1.423 1.00 91.62 109 LEU A N 1
ATOM 849 C CA . LEU A 1 109 ? -4.067 2.330 1.680 1.00 91.62 109 LEU A CA 1
ATOM 850 C C . LEU A 1 109 ? -3.601 3.188 0.505 1.00 91.62 109 LEU A C 1
ATOM 852 O O . LEU A 1 109 ? -3.960 2.950 -0.646 1.00 91.62 109 LEU A O 1
ATOM 856 N N . TYR A 1 110 ? -2.825 4.219 0.796 1.00 88.62 110 TYR A N 1
ATOM 857 C CA . TYR A 1 110 ? -2.185 5.056 -0.208 1.00 88.62 110 TYR A CA 1
ATOM 858 C C . TYR A 1 110 ? -0.944 5.720 0.379 1.00 88.62 110 TYR A C 1
ATOM 860 O O . TYR A 1 110 ? -0.800 5.858 1.594 1.00 88.62 110 TYR A O 1
ATOM 868 N N . PHE A 1 111 ? -0.049 6.158 -0.499 1.00 85.12 111 PHE A N 1
ATOM 869 C CA . PHE A 1 111 ? 1.093 6.968 -0.106 1.00 85.12 111 PHE A CA 1
ATOM 870 C C . PHE A 1 111 ? 0.765 8.452 -0.243 1.00 85.12 111 PHE A C 1
ATOM 872 O O . PHE A 1 111 ? 0.298 8.899 -1.290 1.00 85.12 111 PHE A O 1
ATOM 879 N N . LEU A 1 112 ? 1.033 9.215 0.812 1.00 80.25 112 LEU A N 1
ATOM 880 C CA . LEU A 1 112 ? 0.954 10.669 0.830 1.00 80.25 112 LEU A CA 1
ATOM 881 C C . LEU A 1 112 ? 2.236 11.207 1.471 1.00 80.25 112 LEU A C 1
ATOM 883 O O . LEU A 1 112 ? 2.580 10.821 2.585 1.00 80.25 112 LEU A O 1
ATOM 887 N N . ASP A 1 113 ? 2.975 12.050 0.750 1.00 78.19 113 ASP A N 1
ATOM 888 C CA . ASP A 1 113 ? 4.209 12.693 1.232 1.00 78.19 113 ASP A CA 1
ATOM 889 C C . ASP A 1 113 ? 5.241 11.723 1.848 1.00 78.19 113 ASP A C 1
ATOM 891 O O . ASP A 1 113 ? 5.887 12.008 2.857 1.00 78.19 113 ASP A O 1
ATOM 895 N N . GLY A 1 114 ? 5.391 10.534 1.252 1.00 74.44 114 GLY A N 1
ATOM 896 C CA . GLY A 1 114 ? 6.325 9.502 1.723 1.00 74.44 114 GLY A CA 1
ATOM 897 C C . GLY A 1 114 ? 5.874 8.756 2.985 1.00 74.44 114 GLY A C 1
ATOM 898 O O . GLY A 1 114 ? 6.622 7.930 3.507 1.00 74.44 114 GLY A O 1
ATOM 899 N N . LYS A 1 115 ? 4.654 9.013 3.465 1.00 79.75 115 LYS A N 1
ATOM 900 C CA . LYS A 1 115 ? 3.991 8.256 4.527 1.00 79.75 115 LYS A CA 1
ATOM 901 C C . LYS A 1 115 ? 2.883 7.402 3.939 1.00 79.75 115 LYS A C 1
ATOM 903 O O . LYS A 1 115 ? 2.284 7.744 2.922 1.00 79.75 115 LYS A O 1
ATOM 908 N N . MET A 1 116 ? 2.620 6.276 4.583 1.00 85.69 116 MET A N 1
ATOM 909 C CA . MET A 1 116 ? 1.461 5.464 4.257 1.00 85.69 116 MET A CA 1
ATOM 910 C C . MET A 1 116 ? 0.293 5.930 5.107 1.00 85.69 116 MET A C 1
ATOM 912 O O . MET A 1 116 ? 0.390 6.003 6.333 1.00 85.69 116 MET A O 1
ATOM 916 N N . SER A 1 117 ? -0.801 6.234 4.433 1.00 90.75 117 SER A N 1
ATOM 917 C CA . SER A 1 117 ? -2.032 6.689 5.049 1.00 90.75 117 SER A CA 1
ATOM 918 C C . SER A 1 117 ? -3.196 5.865 4.532 1.00 90.75 117 SER A C 1
ATOM 920 O O . SER A 1 117 ? -3.125 5.253 3.463 1.00 90.75 117 SER A O 1
ATOM 922 N N . GLY A 1 118 ? -4.285 5.832 5.289 1.00 93.62 118 GLY A N 1
ATOM 923 C CA . GLY A 1 118 ? -5.412 5.027 4.871 1.00 93.62 118 GLY A CA 1
ATOM 924 C C . GLY A 1 118 ? -6.652 5.115 5.732 1.00 93.62 118 GLY A C 1
ATOM 925 O O . GLY A 1 118 ? -6.765 5.898 6.675 1.00 93.62 118 GLY A O 1
ATOM 926 N N . THR A 1 119 ? -7.612 4.277 5.373 1.00 96.31 119 THR A N 1
ATOM 927 C CA . THR A 1 119 ? -8.840 4.063 6.131 1.00 96.31 119 THR A CA 1
ATOM 928 C C . THR A 1 119 ? -9.046 2.573 6.319 1.00 96.31 119 THR A C 1
ATOM 930 O O . THR A 1 119 ? -8.960 1.824 5.348 1.00 96.31 119 THR A O 1
ATOM 933 N N . ILE A 1 120 ? -9.318 2.164 7.554 1.00 97.38 120 ILE A N 1
ATOM 934 C CA . ILE A 1 120 ? -9.670 0.795 7.926 1.00 97.38 120 ILE A CA 1
ATOM 935 C C . ILE A 1 120 ? -11.138 0.832 8.344 1.00 97.38 120 ILE A C 1
ATOM 937 O O . ILE A 1 120 ? -11.469 1.415 9.376 1.00 97.38 120 ILE A O 1
ATOM 941 N N . ASP A 1 121 ? -12.014 0.253 7.527 1.00 98.06 121 ASP A N 1
ATOM 942 C CA . ASP A 1 121 ? -13.432 0.116 7.848 1.00 98.06 121 ASP A CA 1
ATOM 943 C C . ASP A 1 121 ? -13.677 -1.242 8.493 1.00 98.06 121 ASP A C 1
ATOM 945 O O . ASP A 1 121 ? -13.385 -2.301 7.927 1.00 98.06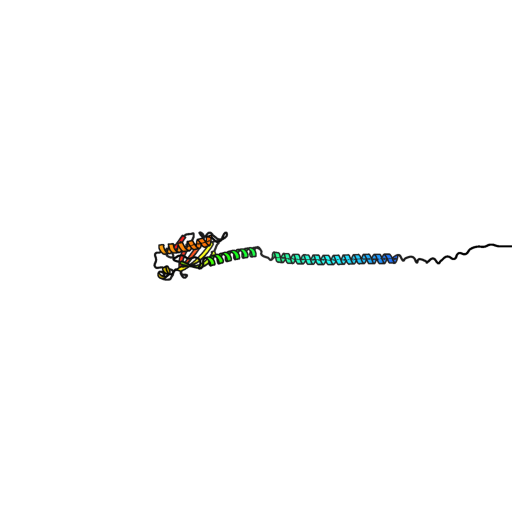 121 ASP A O 1
ATOM 949 N N . LEU A 1 122 ? -14.208 -1.187 9.704 1.00 97.94 122 LEU A N 1
ATOM 950 C CA . LEU A 1 122 ? -14.487 -2.329 10.545 1.00 97.94 122 LEU A CA 1
ATOM 951 C C . LEU A 1 122 ? -15.978 -2.663 10.486 1.00 97.94 122 LEU A C 1
ATOM 953 O O . LEU A 1 122 ? -16.847 -1.786 10.542 1.00 97.94 122 LEU A O 1
ATOM 957 N N . SER A 1 123 ? -16.273 -3.955 10.439 1.00 97.12 123 SER A N 1
ATOM 958 C CA . SER A 1 123 ? -17.601 -4.487 10.719 1.00 97.12 123 SER A CA 1
ATOM 959 C C . SER A 1 123 ? -17.595 -5.113 12.105 1.00 97.12 123 SER A C 1
ATOM 961 O O . SER A 1 123 ? -16.700 -5.893 12.425 1.00 97.12 123 SER A O 1
ATOM 963 N N . ALA A 1 124 ? -18.578 -4.767 12.933 1.00 96.62 124 ALA A N 1
ATOM 964 C CA . ALA A 1 124 ? -18.737 -5.385 14.241 1.00 96.62 124 ALA A CA 1
ATOM 965 C C . ALA A 1 124 ? -19.169 -6.852 14.085 1.00 96.62 124 ALA A C 1
ATOM 967 O O . ALA A 1 124 ? -20.018 -7.177 13.252 1.00 96.62 124 ALA A O 1
ATOM 968 N N . GLN A 1 125 ? -18.611 -7.728 14.912 1.00 96.19 125 GLN A N 1
ATOM 969 C CA . GLN A 1 125 ? -19.078 -9.103 15.075 1.00 96.19 125 GLN A CA 1
ATOM 970 C C . GLN A 1 125 ? -20.473 -9.124 15.731 1.00 96.19 125 GLN A C 1
ATOM 972 O O . GLN A 1 125 ? -20.904 -8.105 16.287 1.00 96.19 125 GLN A O 1
ATOM 977 N N . PRO A 1 126 ? -21.223 -10.241 15.676 1.00 95.69 126 PRO A N 1
ATOM 978 C CA . PRO A 1 126 ? -22.610 -10.292 16.149 1.00 95.69 126 PRO A CA 1
ATOM 979 C C . PRO A 1 126 ? -22.820 -9.786 17.585 1.00 95.69 126 PRO A C 1
ATOM 981 O O . PRO A 1 126 ? -23.765 -9.036 17.833 1.00 95.69 126 PRO A O 1
ATOM 984 N N . GLU A 1 127 ? -21.922 -10.127 18.512 1.00 92.81 127 GLU A N 1
ATOM 985 C CA . GLU A 1 127 ? -22.025 -9.725 19.924 1.00 92.81 127 GLU A CA 1
ATOM 986 C C . GLU A 1 127 ? -21.810 -8.223 20.142 1.00 92.81 127 GLU A C 1
ATOM 988 O O . GLU A 1 127 ? -22.463 -7.616 20.989 1.00 92.81 127 GLU A O 1
ATOM 993 N N . LEU A 1 128 ? -20.935 -7.594 19.357 1.00 94.62 128 LEU A N 1
ATOM 994 C CA . LEU A 1 128 ? -20.718 -6.151 19.427 1.00 94.62 128 LEU A CA 1
ATOM 995 C C . LEU A 1 128 ? -21.765 -5.376 18.611 1.00 94.62 128 LEU A C 1
ATOM 997 O O . LEU A 1 128 ? -22.112 -4.241 18.940 1.00 94.62 128 LEU A O 1
ATOM 1001 N N . THR A 1 129 ? -22.328 -5.997 17.571 1.00 94.69 129 THR A N 1
ATOM 1002 C CA . THR A 1 129 ? -23.339 -5.383 16.699 1.00 94.69 129 THR A CA 1
ATOM 1003 C C . THR A 1 129 ? -24.584 -4.957 17.471 1.00 94.69 129 THR A C 1
ATOM 1005 O O . THR A 1 129 ? -25.127 -3.890 17.188 1.00 94.69 129 THR A O 1
ATOM 1008 N N . VAL A 1 130 ? -25.020 -5.734 18.470 1.00 94.69 130 VAL A N 1
ATOM 1009 C CA . VAL A 1 130 ? -26.190 -5.374 19.296 1.00 94.69 130 VAL A CA 1
ATOM 1010 C C . VAL A 1 130 ? -25.949 -4.142 20.170 1.00 94.69 130 VAL A C 1
ATOM 1012 O O . VAL A 1 130 ? -26.909 -3.504 20.589 1.00 94.69 130 VAL A O 1
ATOM 1015 N N . LYS A 1 131 ? -24.682 -3.784 20.411 1.00 95.06 131 LYS A N 1
ATOM 1016 C CA . LYS A 1 131 ? -24.286 -2.584 21.156 1.00 95.06 131 LYS A CA 1
ATOM 1017 C C . LYS A 1 131 ? -24.072 -1.370 20.242 1.00 95.06 131 LYS A C 1
ATOM 1019 O O . LYS A 1 131 ? -23.713 -0.304 20.726 1.00 95.06 131 LYS A O 1
ATOM 1024 N N . TYR A 1 132 ? -24.236 -1.494 18.923 1.00 94.81 132 TYR A N 1
ATOM 1025 C CA . TYR A 1 132 ? -24.010 -0.390 17.989 1.00 94.81 132 TYR A CA 1
ATOM 1026 C C . TYR A 1 132 ? -25.248 0.507 17.858 1.00 94.81 132 TYR A C 1
ATOM 1028 O O . TYR A 1 132 ? -26.258 0.118 17.274 1.00 94.81 132 TYR A O 1
ATOM 1036 N N . ASN A 1 133 ? -25.129 1.757 18.308 1.00 92.88 133 ASN A N 1
ATOM 1037 C CA . ASN A 1 133 ? -26.215 2.745 18.318 1.00 92.88 133 ASN A CA 1
ATOM 1038 C C . ASN A 1 133 ? -26.331 3.553 17.013 1.00 92.88 133 ASN A C 1
ATOM 1040 O O . ASN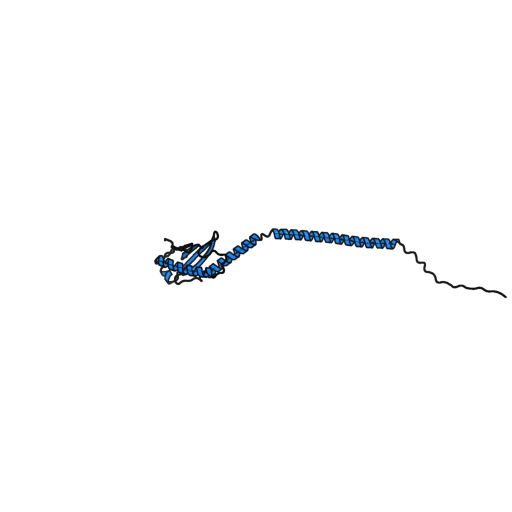 A 1 133 ? -27.173 4.444 16.900 1.00 92.88 133 ASN A O 1
ATOM 1044 N N . GLY A 1 134 ? -25.486 3.270 16.017 1.00 91.50 134 GLY A N 1
ATOM 1045 C CA . GLY A 1 134 ? -25.419 4.051 14.783 1.00 91.50 134 GLY A CA 1
ATOM 1046 C C . GLY A 1 134 ? -24.388 5.176 14.833 1.00 91.50 134 GLY A C 1
ATOM 1047 O O . GLY A 1 134 ? -23.890 5.560 15.888 1.00 91.50 134 GLY A O 1
ATOM 1048 N N . GLN A 1 135 ? -24.055 5.712 13.655 1.00 90.50 135 GLN A N 1
ATOM 1049 C CA . GLN A 1 135 ? -23.171 6.876 13.495 1.00 90.50 135 GLN A CA 1
ATOM 1050 C C . GLN A 1 135 ? -21.784 6.729 14.153 1.00 90.50 135 GLN A C 1
ATOM 1052 O O . GLN A 1 135 ? -21.192 7.713 14.593 1.00 90.50 135 GLN A O 1
ATOM 1057 N N . GLY A 1 136 ? -21.268 5.500 14.237 1.00 89.38 136 GLY A N 1
ATOM 1058 C CA . GLY A 1 136 ? -19.976 5.210 14.868 1.00 89.38 136 GLY A CA 1
ATOM 1059 C C . GLY A 1 136 ? -20.016 5.146 16.400 1.00 89.38 136 GLY A C 1
ATOM 1060 O O . GLY A 1 136 ? -18.967 5.050 17.023 1.00 89.38 136 GLY A O 1
ATOM 1061 N N . LYS A 1 137 ? -21.200 5.199 17.021 1.00 91.81 137 LYS A N 1
ATOM 1062 C CA . LYS A 1 137 ? -21.357 5.135 18.479 1.00 91.81 137 LYS A CA 1
ATOM 1063 C C . LYS A 1 137 ? -21.730 3.730 18.937 1.00 91.81 137 LYS A C 1
ATOM 1065 O O . LYS A 1 137 ? -22.550 3.064 18.301 1.00 91.81 137 LYS A O 1
ATOM 1070 N N . PHE A 1 138 ? -21.184 3.329 20.078 1.00 94.19 138 PHE A N 1
ATOM 1071 C CA . PHE A 1 138 ? -21.483 2.065 20.741 1.00 94.19 138 PHE A CA 1
ATOM 1072 C C . PHE A 1 138 ? -21.954 2.313 22.178 1.00 94.19 138 PHE A C 1
ATOM 1074 O O . PHE A 1 138 ? -21.539 3.285 22.803 1.00 94.19 138 PHE A O 1
ATOM 1081 N N . ASP A 1 139 ? -22.813 1.436 22.692 1.00 95.06 139 ASP A N 1
ATOM 1082 C CA . ASP A 1 139 ? -23.216 1.369 24.100 1.00 95.06 139 ASP A CA 1
ATOM 1083 C C . ASP A 1 139 ? -22.197 0.553 24.914 1.00 95.06 139 ASP A C 1
ATOM 1085 O O . ASP A 1 139 ? -22.492 -0.513 25.454 1.00 95.06 139 ASP A O 1
ATOM 1089 N N . ILE A 1 140 ? -20.945 1.012 24.902 1.00 94.62 140 ILE A N 1
ATOM 1090 C CA . ILE A 1 140 ? -19.829 0.478 25.694 1.00 94.62 140 ILE A CA 1
ATOM 1091 C C . ILE A 1 140 ? -18.955 1.629 26.177 1.00 94.62 140 ILE A C 1
ATOM 1093 O O . ILE A 1 140 ? -19.048 2.751 25.681 1.00 94.62 140 ILE A O 1
ATOM 1097 N N . GLN A 1 141 ? -18.088 1.352 27.147 1.00 94.62 141 GLN A N 1
ATOM 1098 C CA . GLN A 1 141 ? -17.146 2.353 27.633 1.00 94.62 141 GLN A CA 1
ATOM 1099 C C . GLN A 1 141 ? -16.056 2.630 26.591 1.00 94.62 141 GLN A C 1
ATOM 1101 O O . GLN A 1 141 ? -15.544 1.706 25.962 1.00 94.62 141 GLN A O 1
ATOM 1106 N N . ASP A 1 142 ? -15.613 3.884 26.492 1.00 93.88 142 ASP A N 1
ATOM 1107 C CA . ASP A 1 142 ? -14.534 4.298 25.584 1.00 93.88 142 ASP A CA 1
ATOM 1108 C C . ASP A 1 142 ? -13.263 3.456 25.761 1.00 93.88 142 ASP A C 1
ATOM 1110 O O . ASP A 1 142 ? -12.636 3.048 24.788 1.00 93.88 142 ASP A O 1
ATOM 1114 N N . ARG A 1 143 ? -12.902 3.108 27.003 1.00 94.19 143 ARG A N 1
ATOM 1115 C CA . ARG A 1 143 ? -11.752 2.231 27.277 1.00 94.19 143 ARG A CA 1
ATOM 1116 C C . ARG A 1 143 ? -11.917 0.836 26.662 1.00 94.19 143 ARG A C 1
ATOM 1118 O O . ARG A 1 143 ? -10.937 0.280 26.177 1.00 94.19 143 ARG A O 1
ATOM 1125 N N . GLU A 1 144 ? -13.126 0.280 26.703 1.00 95.31 144 GLU A N 1
ATOM 1126 C CA . GLU A 1 144 ? -13.440 -1.036 26.136 1.00 95.31 144 GLU A CA 1
ATOM 1127 C C . GLU A 1 144 ? -13.366 -0.980 24.604 1.00 95.31 144 GLU A C 1
ATOM 1129 O O . GLU A 1 144 ? -12.629 -1.759 24.005 1.00 95.31 144 GLU A O 1
ATOM 1134 N N . LEU A 1 145 ? -14.012 0.016 23.980 1.00 95.44 145 LEU A N 1
ATOM 1135 C CA . LEU A 1 145 ? -13.950 0.226 22.528 1.00 95.44 145 LEU A CA 1
ATOM 1136 C C . LEU A 1 145 ? -12.510 0.429 22.038 1.00 95.44 145 LEU A C 1
ATOM 1138 O O . LEU A 1 145 ? -12.116 -0.128 21.014 1.00 95.44 145 LEU A O 1
ATOM 1142 N N . LYS A 1 146 ? -11.718 1.219 22.772 1.00 96.25 146 LYS A N 1
ATOM 1143 C CA . LYS A 1 146 ? -10.310 1.472 22.455 1.00 96.25 146 LYS A CA 1
ATOM 1144 C C . LYS A 1 146 ? -9.505 0.174 22.433 1.00 96.25 146 LYS A C 1
ATOM 1146 O O . LYS A 1 146 ? -8.818 -0.070 21.448 1.00 96.25 146 LYS A O 1
ATOM 1151 N N . GLY A 1 147 ? -9.647 -0.669 23.459 1.00 96.75 147 GLY A N 1
ATOM 1152 C CA . GLY A 1 147 ? -8.969 -1.967 23.525 1.00 96.75 147 GLY A CA 1
ATOM 1153 C C . GLY A 1 147 ? -9.345 -2.889 22.361 1.00 96.75 147 GLY A C 1
ATOM 1154 O O . GLY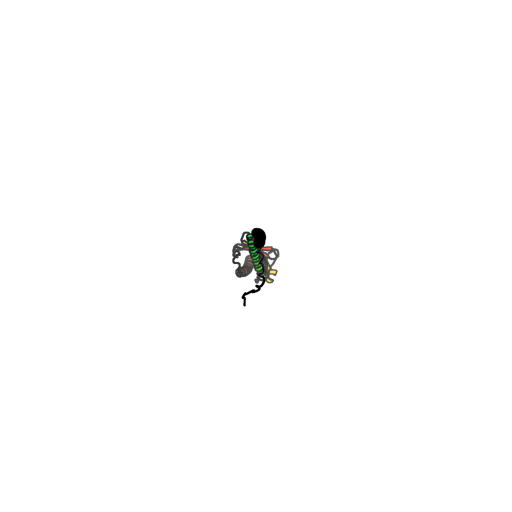 A 1 147 ? -8.466 -3.435 21.704 1.00 96.75 147 GLY A O 1
ATOM 1155 N N . MET A 1 148 ? -10.636 -2.970 22.024 1.00 97.12 148 MET A N 1
ATOM 1156 C CA . MET A 1 148 ? -11.113 -3.778 20.890 1.00 97.12 148 MET A CA 1
ATOM 1157 C C . MET A 1 148 ? -10.533 -3.307 19.544 1.00 97.12 148 MET A C 1
ATOM 1159 O O . MET A 1 148 ? -10.197 -4.121 18.680 1.00 97.12 148 MET A O 1
ATOM 1163 N N . ILE A 1 149 ? -10.401 -1.988 19.348 1.00 97.19 149 ILE A N 1
ATOM 1164 C CA . ILE A 1 149 ? -9.781 -1.418 18.143 1.00 97.19 149 ILE A CA 1
ATOM 1165 C C . ILE A 1 149 ? -8.260 -1.653 18.143 1.00 97.19 149 ILE A C 1
ATOM 1167 O O . ILE A 1 149 ? -7.680 -1.947 17.098 1.00 97.19 149 ILE A O 1
ATOM 1171 N N . GLU A 1 150 ? -7.592 -1.541 19.290 1.00 96.94 150 GLU A N 1
ATOM 1172 C CA . GLU A 1 150 ? -6.161 -1.847 19.412 1.00 96.94 150 GLU A CA 1
ATOM 1173 C C . GLU A 1 150 ? -5.866 -3.314 19.071 1.00 96.94 150 GLU A C 1
ATOM 1175 O O . GLU A 1 150 ? -4.899 -3.587 18.355 1.00 96.94 150 GLU A O 1
ATOM 1180 N N . ASP A 1 151 ? -6.724 -4.243 19.496 1.00 97.31 151 ASP A N 1
ATOM 1181 C CA . ASP A 1 151 ? -6.582 -5.670 19.202 1.00 97.31 151 ASP A CA 1
ATOM 1182 C C . ASP A 1 151 ? -6.680 -5.964 17.701 1.00 97.31 151 ASP A C 1
ATOM 1184 O O . ASP A 1 151 ? -5.807 -6.636 17.147 1.00 97.31 151 ASP A O 1
ATOM 1188 N N . ILE A 1 152 ? -7.680 -5.416 16.999 1.00 97.31 152 ILE A N 1
ATOM 1189 C CA . ILE A 1 152 ? -7.782 -5.618 15.543 1.00 97.31 152 ILE A CA 1
ATOM 1190 C C . ILE A 1 152 ? -6.614 -4.945 14.806 1.00 97.31 152 ILE A C 1
ATOM 1192 O O . ILE A 1 152 ? -6.052 -5.536 13.885 1.00 97.31 152 ILE A O 1
ATOM 1196 N N . LEU A 1 153 ? -6.169 -3.756 15.236 1.00 95.94 153 LEU A N 1
ATOM 1197 C CA . LEU A 1 153 ? -5.002 -3.083 14.649 1.00 95.94 153 LEU A CA 1
ATOM 1198 C C . LEU A 1 153 ? -3.704 -3.864 14.862 1.00 95.94 153 LEU A C 1
ATOM 1200 O O . LEU A 1 153 ? -2.824 -3.841 14.000 1.00 95.94 153 LEU A O 1
ATOM 1204 N N . LYS A 1 154 ? -3.583 -4.576 15.982 1.00 95.06 154 LYS A N 1
ATOM 1205 C CA . LYS A 1 154 ? -2.464 -5.479 16.242 1.00 95.06 154 LYS A CA 1
ATOM 1206 C C . LYS A 1 154 ? -2.472 -6.678 15.297 1.00 95.06 154 LYS A C 1
ATOM 1208 O O . LYS A 1 154 ? -1.405 -7.087 14.857 1.00 95.06 154 LYS A O 1
ATOM 1213 N N . GLU A 1 155 ? -3.631 -7.235 14.959 1.00 95.38 155 GLU A N 1
ATOM 1214 C CA . GLU A 1 155 ? -3.702 -8.301 13.951 1.00 95.38 155 GLU A CA 1
ATOM 1215 C C . GLU A 1 155 ? -3.381 -7.771 12.544 1.00 95.38 155 GL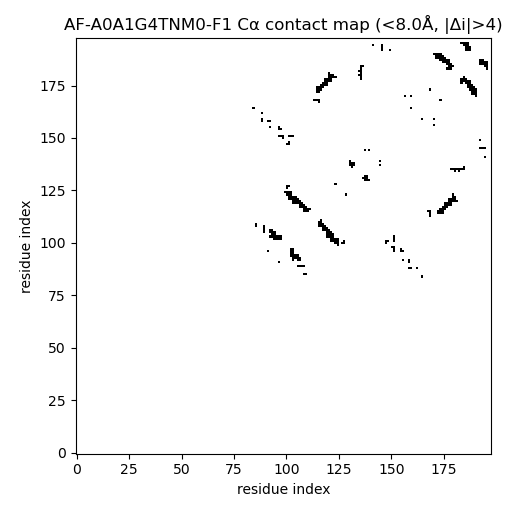U A C 1
ATOM 1217 O O . GLU A 1 155 ? -2.612 -8.397 11.814 1.00 95.38 155 GLU A O 1
ATOM 1222 N N . VAL A 1 156 ? -3.860 -6.572 12.188 1.00 94.12 156 VAL A N 1
ATOM 1223 C CA . VAL A 1 156 ? -3.498 -5.920 10.915 1.00 94.12 156 VAL A CA 1
ATOM 1224 C C . VAL A 1 156 ? -1.986 -5.684 10.821 1.00 94.12 156 VAL A C 1
ATOM 1226 O O . VAL A 1 156 ? -1.384 -5.933 9.775 1.00 94.12 156 VAL A O 1
ATOM 1229 N N . SER A 1 157 ? -1.346 -5.245 11.909 1.00 92.00 157 SER A N 1
ATOM 1230 C CA . SER A 1 157 ? 0.096 -4.973 11.914 1.00 92.00 157 SER A CA 1
ATOM 1231 C C . SER A 1 157 ? 0.955 -6.234 11.766 1.00 92.00 157 SER A C 1
ATOM 1233 O O . SER A 1 157 ? 2.061 -6.148 11.234 1.00 92.00 157 SER A O 1
ATOM 1235 N N . LYS A 1 158 ? 0.454 -7.414 12.162 1.00 91.69 158 LYS A N 1
ATOM 1236 C CA . LYS A 1 158 ? 1.131 -8.695 11.897 1.00 91.69 158 LYS A CA 1
ATOM 1237 C C . LYS A 1 158 ? 1.136 -9.029 10.411 1.00 91.69 158 LYS A C 1
ATOM 1239 O O . LYS A 1 158 ? 2.202 -9.278 9.862 1.00 91.69 158 LYS A O 1
ATOM 1244 N N . VAL A 1 159 ? -0.023 -8.941 9.749 1.00 90.00 159 VAL A N 1
ATOM 1245 C CA . VAL A 1 159 ? -0.125 -9.162 8.292 1.00 90.00 159 VAL A CA 1
ATOM 1246 C C . VAL A 1 159 ? 0.791 -8.195 7.543 1.00 90.00 159 VAL A C 1
ATOM 1248 O O . VAL A 1 159 ? 1.496 -8.574 6.611 1.00 90.00 159 VAL A O 1
ATOM 1251 N N . TYR A 1 160 ? 0.845 -6.946 8.007 1.00 87.31 160 TYR A N 1
ATOM 1252 C CA . TYR A 1 160 ? 1.772 -5.951 7.492 1.00 87.31 160 TYR A CA 1
ATOM 1253 C C . TYR A 1 160 ? 3.249 -6.366 7.633 1.00 87.31 160 TYR A C 1
ATOM 1255 O O . TYR A 1 160 ? 4.028 -6.196 6.697 1.00 87.31 160 TYR A O 1
ATOM 1263 N N . ALA A 1 161 ? 3.643 -6.903 8.791 1.00 85.69 161 ALA A N 1
ATOM 1264 C CA . ALA A 1 161 ? 5.021 -7.299 9.078 1.00 85.69 161 ALA A CA 1
ATOM 1265 C C . ALA A 1 161 ? 5.476 -8.562 8.323 1.00 85.69 161 ALA A C 1
ATOM 1267 O O . ALA A 1 161 ? 6.663 -8.687 8.020 1.00 85.69 161 ALA A O 1
ATOM 1268 N N . ASP A 1 162 ? 4.552 -9.472 8.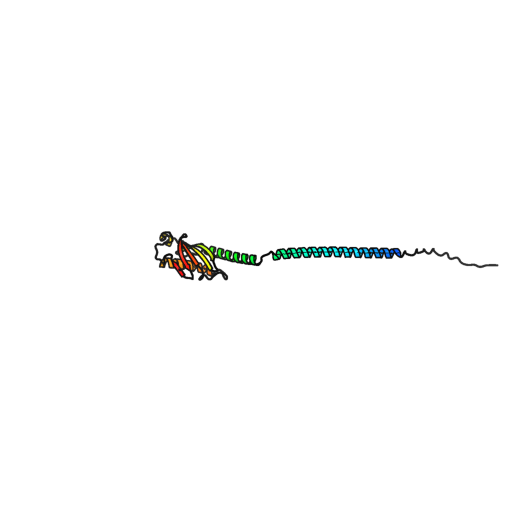010 1.00 81.75 162 ASP A N 1
ATOM 1269 C CA . ASP A 1 162 ? 4.852 -10.745 7.342 1.00 81.75 162 ASP A CA 1
ATOM 1270 C C . ASP A 1 162 ? 5.120 -10.589 5.838 1.00 81.75 162 ASP A C 1
ATOM 1272 O O . ASP A 1 162 ? 5.742 -11.448 5.202 1.00 81.75 162 ASP A O 1
ATOM 1276 N N . LEU A 1 163 ? 4.686 -9.477 5.245 1.00 73.31 163 LEU A N 1
ATOM 1277 C CA . LEU A 1 163 ? 4.961 -9.191 3.847 1.00 73.31 163 LEU A CA 1
ATOM 1278 C C . LEU A 1 163 ? 6.391 -8.649 3.667 1.00 73.31 163 LEU A C 1
ATOM 1280 O O . LEU A 1 163 ? 6.875 -7.862 4.481 1.00 73.31 163 LEU A O 1
ATOM 1284 N N . PRO A 1 164 ? 7.087 -8.999 2.565 1.00 67.94 164 PRO A N 1
ATOM 1285 C CA . PRO A 1 164 ? 8.426 -8.499 2.253 1.00 67.94 164 PRO A CA 1
ATOM 1286 C C . PRO A 1 164 ? 8.371 -7.033 1.786 1.00 67.94 164 PRO A C 1
ATOM 1288 O O . PRO A 1 164 ? 8.708 -6.689 0.652 1.00 67.94 164 PRO A O 1
ATOM 1291 N N . LEU A 1 165 ? 7.927 -6.144 2.672 1.00 65.94 165 LEU A N 1
ATOM 1292 C CA . LEU A 1 165 ? 7.645 -4.740 2.410 1.00 65.94 165 LEU A CA 1
ATOM 1293 C C . LEU A 1 165 ? 8.881 -3.858 2.598 1.00 65.94 165 LEU A C 1
ATOM 1295 O O . LEU A 1 165 ? 8.743 -2.718 3.018 1.00 65.94 165 LEU A O 1
ATOM 1299 N N . GLY A 1 166 ? 10.093 -4.322 2.271 1.00 62.16 166 GLY A N 1
ATOM 1300 C CA . GLY A 1 166 ? 11.356 -3.612 2.558 1.00 62.16 166 GLY A CA 1
ATOM 1301 C C . GLY A 1 166 ? 11.481 -2.173 2.012 1.00 62.16 166 GLY A C 1
ATOM 1302 O O . GLY A 1 166 ? 12.478 -1.507 2.270 1.00 62.16 166 GLY A O 1
ATOM 1303 N N . ARG A 1 167 ? 10.486 -1.687 1.256 1.00 68.12 167 ARG A N 1
ATOM 1304 C CA . ARG A 1 167 ? 10.361 -0.316 0.737 1.00 68.12 167 ARG A CA 1
ATOM 1305 C C . ARG A 1 167 ? 9.214 0.503 1.351 1.00 68.12 167 ARG A C 1
ATOM 1307 O O . ARG A 1 167 ? 9.101 1.683 1.037 1.00 68.12 167 ARG A O 1
ATOM 1314 N N . PHE A 1 168 ? 8.371 -0.085 2.192 1.00 75.94 168 PHE A N 1
ATOM 1315 C CA . PHE A 1 168 ? 7.227 0.591 2.792 1.00 75.94 168 PHE A CA 1
ATOM 1316 C C . PHE A 1 168 ? 7.627 1.242 4.130 1.00 75.94 168 PHE A C 1
ATOM 1318 O O . PHE A 1 168 ? 8.511 0.731 4.822 1.00 75.94 168 PHE A O 1
ATOM 1325 N N . PRO A 1 169 ? 6.993 2.364 4.521 1.00 78.25 169 PRO A N 1
ATOM 1326 C CA . PRO A 1 169 ? 7.165 2.963 5.839 1.00 78.25 169 PRO A CA 1
ATOM 1327 C C . PRO A 1 169 ? 6.905 1.946 6.944 1.00 78.25 169 PRO A C 1
ATOM 1329 O O . PRO A 1 169 ? 6.051 1.079 6.820 1.00 78.25 169 PRO A O 1
ATOM 1332 N N . SER A 1 170 ? 7.612 2.052 8.056 1.00 82.62 170 SER A N 1
ATOM 1333 C CA . SER A 1 170 ? 7.323 1.214 9.211 1.00 82.62 170 SER A CA 1
ATOM 1334 C C . SER A 1 170 ? 5.894 1.478 9.727 1.00 82.62 170 SER A C 1
ATOM 1336 O O . SER A 1 170 ? 5.381 2.593 9.597 1.00 82.62 170 SER A O 1
ATOM 1338 N N . TRP A 1 171 ? 5.228 0.448 10.264 1.00 83.69 171 TRP A N 1
ATOM 1339 C CA . TRP A 1 171 ? 3.826 0.526 10.709 1.00 83.69 171 TRP A CA 1
ATOM 1340 C C . TRP A 1 171 ? 3.582 1.673 11.705 1.00 83.69 171 TRP A C 1
ATOM 1342 O O . TRP A 1 171 ? 2.565 2.356 11.652 1.00 83.69 171 TRP A O 1
ATOM 1352 N N . ASP A 1 172 ? 4.554 1.955 12.565 1.00 81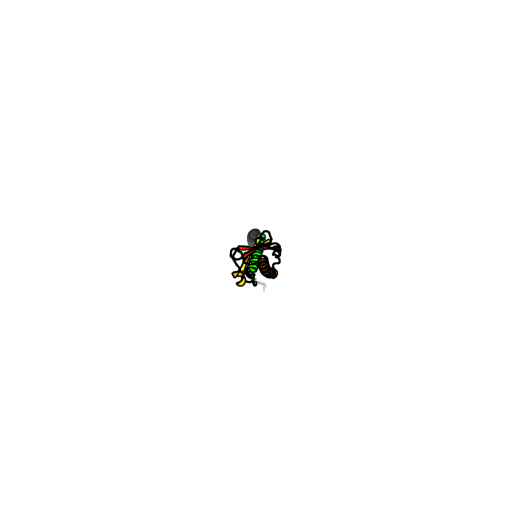.88 172 ASP A N 1
ATOM 1353 C CA . ASP A 1 172 ? 4.537 3.054 13.533 1.00 81.88 172 ASP A CA 1
ATOM 1354 C C . ASP A 1 172 ? 4.492 4.450 12.895 1.00 81.88 172 ASP A C 1
ATOM 1356 O O . ASP A 1 172 ? 4.120 5.400 13.573 1.00 81.88 172 ASP A O 1
ATOM 1360 N N . LYS A 1 173 ? 4.840 4.597 11.611 1.00 83.81 173 LYS A N 1
ATOM 1361 C CA . LYS A 1 173 ? 4.824 5.874 10.869 1.00 83.81 173 LYS A CA 1
ATOM 1362 C C . LYS A 1 173 ? 3.586 6.048 9.993 1.00 83.81 173 LYS A C 1
ATOM 1364 O O . LYS A 1 173 ? 3.552 6.948 9.149 1.00 83.81 173 LYS A O 1
ATOM 1369 N N . THR A 1 174 ? 2.605 5.170 10.156 1.00 87.19 174 THR A N 1
ATOM 1370 C CA . THR A 1 174 ? 1.361 5.191 9.392 1.00 87.19 174 THR A CA 1
ATOM 1371 C C . THR A 1 174 ? 0.311 6.081 10.049 1.00 87.19 174 THR A C 1
ATOM 1373 O O . THR A 1 174 ? 0.358 6.371 11.250 1.00 87.19 174 THR A O 1
ATOM 1376 N N . GLU A 1 175 ? -0.644 6.526 9.237 1.00 92.12 175 GLU A N 1
ATOM 1377 C CA . GLU A 1 175 ? -1.828 7.238 9.707 1.00 92.12 175 GLU A CA 1
ATOM 1378 C C . GLU A 1 175 ? -3.091 6.564 9.173 1.00 92.12 175 GLU A C 1
ATOM 1380 O O . GLU A 1 175 ? -3.338 6.552 7.964 1.00 92.12 175 GLU A O 1
ATOM 1385 N N . PHE A 1 176 ? -3.912 6.023 10.071 1.00 94.44 176 PHE A N 1
ATOM 1386 C CA . PHE A 1 176 ? -5.158 5.361 9.701 1.00 94.44 176 PHE A CA 1
ATOM 1387 C C . PHE A 1 176 ? -6.356 6.022 10.354 1.00 94.44 176 PHE A C 1
ATOM 1389 O O . PHE A 1 176 ? -6.415 6.193 11.570 1.00 94.44 176 PHE A O 1
ATOM 1396 N N . LYS A 1 177 ? -7.363 6.316 9.536 1.00 96.38 177 LYS A N 1
ATOM 1397 C CA . LYS A 1 177 ? -8.713 6.578 10.026 1.00 96.38 177 LYS A CA 1
ATOM 1398 C C . LYS A 1 177 ? -9.425 5.253 10.214 1.00 96.38 177 LYS A C 1
ATOM 1400 O O . LYS A 1 177 ? -9.496 4.457 9.280 1.00 96.38 177 LYS A O 1
ATOM 1405 N N . ILE A 1 178 ? -9.954 5.022 11.403 1.00 97.69 178 ILE A N 1
ATOM 1406 C CA . ILE A 1 178 ? -10.713 3.817 11.715 1.00 97.69 178 ILE A CA 1
ATOM 1407 C C . ILE A 1 178 ? -12.186 4.170 11.641 1.00 97.69 178 ILE A C 1
ATOM 1409 O O . ILE A 1 178 ? -12.645 5.105 12.307 1.00 97.69 178 ILE A O 1
ATOM 1413 N N . THR A 1 179 ? -12.926 3.442 10.816 1.00 97.75 179 THR A N 1
ATOM 1414 C CA . THR A 1 179 ? -14.354 3.661 10.614 1.00 97.75 179 THR A CA 1
ATOM 1415 C C . THR A 1 179 ? -15.152 2.414 10.963 1.00 97.75 179 THR A C 1
ATOM 1417 O O . THR A 1 179 ? -14.650 1.301 10.887 1.00 97.75 179 THR A O 1
ATOM 1420 N N . VAL A 1 180 ? -16.411 2.604 11.352 1.00 96.69 180 VAL A N 1
ATOM 1421 C CA . VAL A 1 180 ? -17.411 1.536 11.444 1.00 96.69 180 VAL A CA 1
ATOM 1422 C C . VAL A 1 180 ? -18.611 1.962 10.617 1.00 96.69 180 VAL A C 1
ATOM 1424 O O . VAL A 1 180 ? -19.237 2.988 10.911 1.00 96.69 180 VAL A O 1
ATOM 1427 N N . LYS A 1 181 ? -18.941 1.185 9.580 1.00 93.38 181 LYS A N 1
ATOM 1428 C CA . LYS A 1 181 ? -19.973 1.541 8.588 1.00 93.38 181 LYS A CA 1
ATOM 1429 C C . LYS A 1 181 ? -19.728 2.936 7.991 1.00 93.38 181 LYS A C 1
ATOM 1431 O O . LYS A 1 181 ? -20.666 3.720 7.847 1.00 93.38 181 LYS A O 1
ATOM 1436 N N . ASN A 1 182 ? -18.472 3.255 7.666 1.00 93.38 182 ASN A N 1
ATOM 1437 C CA . ASN A 1 182 ? -18.013 4.561 7.162 1.00 93.38 182 ASN A CA 1
ATOM 1438 C C . ASN A 1 182 ? -18.112 5.751 8.140 1.00 93.38 182 ASN A C 1
ATOM 1440 O O . ASN A 1 182 ? -17.823 6.883 7.750 1.00 93.38 182 ASN A O 1
ATOM 1444 N N . TYR A 1 183 ? -18.484 5.539 9.405 1.00 96.12 183 TYR A N 1
ATOM 1445 C CA . TYR A 1 183 ? -18.392 6.580 10.429 1.00 96.12 183 TYR A CA 1
ATOM 1446 C C . TYR A 1 183 ? -17.060 6.469 11.153 1.00 96.12 183 TYR A C 1
ATOM 1448 O O . TYR A 1 183 ? -16.762 5.425 11.720 1.00 96.12 183 TYR A O 1
ATOM 1456 N N . GLU A 1 184 ? -16.265 7.538 11.144 1.00 96.25 184 GLU A N 1
ATOM 1457 C CA . GLU A 1 184 ? -15.006 7.590 11.895 1.00 96.25 184 GLU A CA 1
ATOM 1458 C C . GLU A 1 184 ? -15.267 7.389 13.389 1.00 96.25 184 GLU A C 1
ATOM 1460 O O . GLU A 1 184 ? -16.088 8.104 13.968 1.00 96.25 184 GLU A O 1
ATOM 1465 N N . VAL A 1 185 ? -14.563 6.424 13.978 1.00 96.69 185 VAL A N 1
ATOM 1466 C CA . VAL A 1 185 ? -14.620 6.081 15.406 1.00 96.69 185 VAL A CA 1
ATOM 1467 C C . VAL A 1 185 ? -13.294 6.344 16.108 1.00 96.69 185 VAL A C 1
ATOM 1469 O O . VAL A 1 185 ? -13.282 6.632 17.302 1.00 96.69 185 VAL A O 1
ATOM 1472 N N . ALA A 1 186 ? -12.180 6.287 15.375 1.00 97.19 186 ALA A N 1
ATOM 1473 C CA . ALA A 1 186 ? -10.855 6.534 15.918 1.00 97.19 186 ALA A CA 1
ATOM 1474 C C . ALA A 1 186 ? -9.870 6.969 14.829 1.00 97.19 186 ALA A C 1
ATOM 1476 O O . ALA A 1 186 ? -10.088 6.741 13.639 1.00 97.19 186 ALA A O 1
ATOM 1477 N N . THR A 1 187 ? -8.755 7.552 15.255 1.00 96.56 187 THR A N 1
ATOM 1478 C CA . THR A 1 187 ? -7.582 7.799 14.417 1.00 96.56 187 THR A CA 1
ATOM 1479 C C . THR A 1 187 ? -6.368 7.139 15.059 1.00 96.56 187 THR A C 1
ATOM 1481 O O . THR A 1 187 ? -6.137 7.283 16.260 1.00 96.56 187 THR A O 1
ATOM 1484 N N . TYR A 1 188 ? -5.600 6.407 14.259 1.00 94.44 188 TYR A N 1
ATOM 1485 C CA . TYR A 1 188 ? -4.319 5.828 14.637 1.00 94.44 188 TYR A CA 1
ATOM 1486 C C . TYR A 1 188 ? -3.197 6.635 13.990 1.00 94.44 188 TYR A C 1
ATOM 1488 O O . TYR A 1 188 ? -3.134 6.748 12.765 1.00 94.44 188 TYR A O 1
ATOM 1496 N N . THR A 1 189 ? -2.315 7.210 14.801 1.00 91.75 189 THR A N 1
ATOM 1497 C CA . THR A 1 189 ? -1.186 8.015 14.322 1.00 91.75 189 THR A CA 1
ATOM 1498 C C . THR A 1 189 ? 0.009 7.802 15.232 1.00 91.75 189 THR A C 1
ATOM 1500 O O . THR A 1 189 ? -0.122 7.885 16.452 1.00 91.75 189 THR A O 1
ATOM 1503 N N . ASN A 1 190 ? 1.192 7.578 14.656 1.00 84.38 190 ASN A N 1
ATOM 1504 C CA . ASN A 1 190 ? 2.443 7.447 15.413 1.00 84.38 190 ASN A CA 1
ATOM 1505 C C . ASN A 1 190 ? 2.362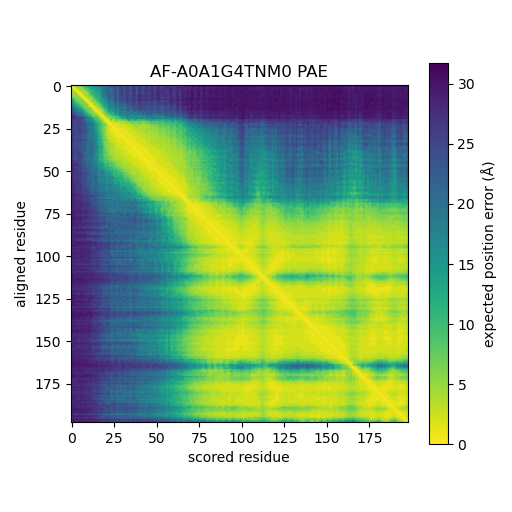 6.410 16.551 1.00 84.38 190 ASN A C 1
ATOM 1507 O O . ASN A 1 190 ? 2.787 6.675 17.674 1.00 84.38 190 ASN A O 1
ATOM 1511 N N . SER A 1 191 ? 1.777 5.242 16.279 1.00 84.50 191 SER A N 1
ATOM 1512 C CA . SER A 1 191 ? 1.530 4.180 17.271 1.00 84.50 191 SER A CA 1
ATOM 1513 C C . SER A 1 191 ? 0.562 4.513 18.410 1.00 84.50 191 SER A C 1
ATOM 1515 O O . SER A 1 191 ? 0.477 3.757 19.374 1.00 84.50 191 SER A O 1
ATOM 1517 N N . SER A 1 192 ? -0.187 5.611 18.309 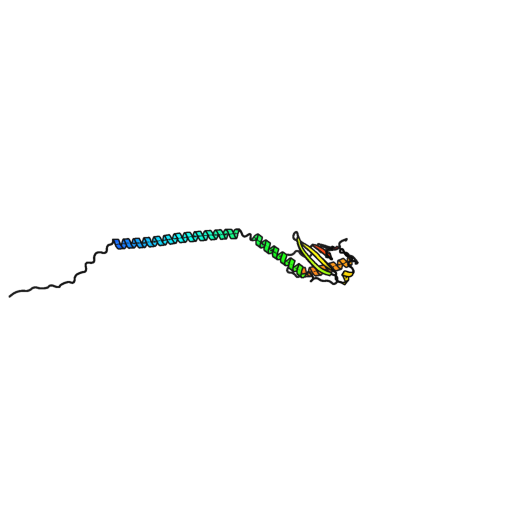1.00 90.81 192 SER A N 1
ATOM 1518 C CA . SER A 1 192 ? -1.190 6.002 19.295 1.00 90.81 192 SER A CA 1
ATOM 1519 C C . SER A 1 192 ? -2.584 5.968 18.685 1.00 90.81 192 SER A C 1
ATOM 1521 O O . SER A 1 192 ? -2.814 6.528 17.611 1.00 90.81 192 SER A O 1
ATOM 1523 N N . LEU A 1 193 ? -3.517 5.321 19.384 1.00 95.00 193 LEU A N 1
ATOM 1524 C CA . LEU A 1 193 ? -4.932 5.334 19.043 1.00 95.00 193 LEU A CA 1
ATOM 1525 C C . LEU A 1 193 ? -5.643 6.434 19.835 1.00 95.00 193 LEU A C 1
ATOM 1527 O O . LEU A 1 193 ? -5.552 6.493 21.065 1.00 95.00 193 LEU A O 1
ATOM 1531 N N . LYS A 1 194 ? -6.398 7.270 19.126 1.00 96.19 194 LYS A N 1
ATOM 1532 C CA . LYS A 1 194 ? -7.275 8.281 19.711 1.00 96.19 194 LYS A CA 1
ATOM 1533 C C . LYS A 1 194 ? -8.714 8.036 19.274 1.00 96.19 194 LYS A C 1
ATOM 1535 O O . LYS A 1 194 ? -8.983 8.001 18.071 1.00 96.19 194 LYS A O 1
ATOM 1540 N N . LEU A 1 195 ? -9.632 7.886 20.229 1.00 95.44 195 LEU A N 1
ATOM 1541 C CA . LEU A 1 195 ? -11.054 7.768 19.909 1.00 95.44 195 LEU A CA 1
ATOM 1542 C C . LEU A 1 195 ? -11.634 9.119 19.486 1.00 95.44 195 LEU A C 1
ATOM 1544 O O . LEU A 1 195 ? -11.194 10.190 19.910 1.00 95.44 195 LEU A O 1
ATOM 1548 N N . LYS A 1 196 ? -12.657 9.078 18.637 1.00 91.56 196 LYS A N 1
ATOM 1549 C CA . LYS A 1 196 ? -13.366 10.281 18.218 1.00 91.56 196 LYS A CA 1
ATOM 1550 C C . LYS A 1 196 ? -14.207 10.820 19.377 1.00 91.56 196 LYS A C 1
ATOM 1552 O O . LYS A 1 196 ? -15.239 10.248 19.708 1.00 91.56 196 LYS A O 1
ATOM 1557 N N . GLY A 1 197 ? -13.792 11.956 19.933 1.00 80.31 197 GLY A N 1
ATOM 1558 C CA . GLY A 1 197 ? -14.441 12.595 21.085 1.00 80.31 197 GLY A CA 1
ATOM 1559 C C . GLY A 1 197 ? -13.578 12.635 22.350 1.00 80.31 197 GLY A C 1
ATOM 1560 O O . GLY A 1 197 ? -13.970 13.312 23.296 1.00 80.31 197 GLY A O 1
ATOM 1561 N N . GLU A 1 198 ? -12.415 11.970 22.333 1.00 76.44 198 GLU A N 1
ATOM 1562 C CA . GLU A 1 198 ? -11.354 12.063 23.354 1.00 76.44 198 GLU A CA 1
ATOM 1563 C C . GLU A 1 198 ? -10.535 13.366 23.245 1.00 76.44 198 GLU A C 1
ATOM 1565 O O . GLU A 1 198 ? -10.369 13.916 22.121 1.00 76.44 198 GLU A O 1
#

Organism: NCBI:txid624147

Nearest PDB structures (foldseek):
  6han-assembly2_B  TM=5.106E-01  e=1.289E-01  Magnetospirillum gryphiswaldense
  5hok-assembly1_D-2  TM=5.557E-01  e=2.802E-01  Magnetospira sp. QH-2
  5ho5-assembly1_B  TM=5.510E-01  e=2.989E-01  Magnetospira sp. QH-2
  6xbw-assembly1_H  TM=2.734E-01  e=9.226E+00  Bos taurus